Protein AF-A0A8S3U1L3-F1 (afdb_monomer_lite)

Foldseek 3Di:
DDDDPPVCPPFAPFKDWDDPDPPFQKIAIDGDPQWDKAFDRMWGQDPVRDTPGDDIGTFGAADDPVPAPQKDWDCPDDPDDPDPDQFDKTFIDGNDPQWDKDAARIWTHHRRFTDRVPRTDDPVRDIHTAGQCLVVLVVVLVVLVVVLVCLVVVPVPPPDPDDDDPPDDDDDDDDDDLDDDPVLVNQLSVQLNVVPVCLSVVLNVLSVVCNVVSHDDPVSVVVSVVSNVVSSQVSCCVSRNDRPPPPPPPPVVPDDPLCDPQLVVLVVQLVVLVVVCVVPVDPVSVVSNVVSVVSNVVSSVVSVVVVVVVVVVVLVVCVVVPVPVSVVVVVVVVVVVVD

pLDDT: mean 71.38, std 17.79, range [26.97, 98.0]

Secondary structure (DSSP, 8-state):
----STT-TTT-TTEEEEESSTT--EEEEEEPTTEEEES-SEEEB-TTS-BSSPPPEEEEPPP-GGGSTTEEE--S---STT---TT-EEEEEESSTTEEEES-SEEEEETTEEEETTEEPPGGGS-EEEE--HHHHHHHHHHHHHHHHHHHS--TTSS---S------------------GGGHHHHHHHHHH-TT-HHHHHHHHHHHHHHHT---HHHHHHHHHHHHHHHHHHHHHHH------------TTS-TT--HHHHHHHHHHHHHHHHHHHS--HHHHHHHHHHHHHHHHHHHHHHHHHHHHHHHHHHHHHHH-HHHHHHHHHHHHHHT--

Radius of gyration: 34.31 Å; chains: 1; bounding box: 82×62×90 Å

Organism: Mytilus edulis (NCBI:txid6550)

Structure (mmCIF, N/CA/C/O backbone):
data_AF-A0A8S3U1L3-F1
#
_entry.id   AF-A0A8S3U1L3-F1
#
loop_
_atom_site.group_PDB
_atom_site.id
_atom_site.type_symbol
_atom_site.label_atom_id
_atom_site.label_alt_id
_atom_site.label_comp_id
_atom_site.label_asym_id
_atom_site.label_entity_id
_atom_site.label_seq_id
_atom_site.pdbx_PDB_ins_code
_atom_site.Cartn_x
_atom_site.Cartn_y
_atom_site.Cartn_z
_atom_site.occupancy
_atom_site.B_iso_or_equiv
_atom_site.auth_seq_id
_atom_site.auth_comp_id
_atom_site.auth_asym_id
_atom_site.auth_atom_id
_atom_site.pdbx_PDB_model_num
ATOM 1 N N . MET A 1 1 ? 25.114 -34.774 -44.111 1.00 31.70 1 MET A N 1
ATOM 2 C CA . MET A 1 1 ? 26.301 -33.898 -44.163 1.00 31.70 1 MET A CA 1
ATOM 3 C C . MET A 1 1 ? 26.192 -32.914 -43.016 1.00 31.70 1 MET A C 1
ATOM 5 O O . MET A 1 1 ? 25.312 -32.065 -43.032 1.00 31.70 1 MET A O 1
ATOM 9 N N . ASN A 1 2 ? 27.000 -33.139 -41.980 1.00 38.50 2 ASN A N 1
ATOM 10 C CA . ASN A 1 2 ? 27.111 -32.285 -40.802 1.00 38.50 2 ASN A CA 1
ATOM 11 C C . ASN A 1 2 ? 27.767 -30.964 -41.207 1.00 38.50 2 ASN A C 1
ATOM 13 O O . ASN A 1 2 ? 28.939 -30.958 -41.568 1.00 38.50 2 ASN A O 1
ATOM 17 N N . SER A 1 3 ? 27.029 -29.860 -41.141 1.00 37.25 3 SER A N 1
ATOM 18 C CA . SER A 1 3 ? 27.600 -28.515 -41.200 1.00 37.25 3 SER A CA 1
ATOM 19 C C . SER A 1 3 ? 27.569 -27.912 -39.794 1.00 37.25 3 SER A C 1
ATOM 21 O O . SER A 1 3 ? 26.543 -27.398 -39.355 1.00 37.25 3 SER A O 1
ATOM 23 N N . ASN A 1 4 ? 28.690 -28.082 -39.092 1.00 37.25 4 ASN A N 1
ATOM 24 C CA . ASN A 1 4 ? 29.209 -27.327 -37.948 1.00 37.25 4 ASN A CA 1
ATOM 25 C C . ASN A 1 4 ? 28.201 -26.500 -37.129 1.00 37.25 4 ASN A C 1
ATOM 27 O O . ASN A 1 4 ? 27.970 -25.321 -37.390 1.00 37.25 4 ASN A O 1
ATOM 31 N N . ILE A 1 5 ? 27.708 -27.108 -36.046 1.00 43.03 5 ILE A N 1
ATOM 32 C CA . ILE A 1 5 ? 27.116 -26.412 -34.887 1.00 43.03 5 ILE A CA 1
ATOM 33 C C . ILE A 1 5 ? 28.225 -25.842 -33.962 1.00 43.03 5 ILE A C 1
ATOM 35 O O . ILE A 1 5 ? 27.956 -24.997 -33.112 1.00 43.03 5 ILE A O 1
ATOM 39 N N . GLU A 1 6 ? 29.490 -26.221 -34.178 1.00 33.88 6 GLU A N 1
ATOM 40 C CA . GLU A 1 6 ? 30.630 -25.936 -33.287 1.00 33.88 6 GLU A CA 1
ATOM 41 C C . GLU A 1 6 ? 31.182 -24.497 -33.324 1.00 33.88 6 GLU A C 1
ATOM 43 O O . GLU A 1 6 ? 32.052 -24.165 -32.529 1.00 33.88 6 GLU A O 1
ATOM 48 N N . SER A 1 7 ? 30.671 -23.582 -34.160 1.00 36.44 7 SER A N 1
ATOM 49 C CA . SER A 1 7 ? 31.084 -22.161 -34.093 1.00 36.44 7 SER A CA 1
ATOM 50 C C . SER A 1 7 ? 30.115 -21.261 -33.310 1.00 36.44 7 SER A C 1
ATOM 52 O O . SER A 1 7 ? 30.280 -20.040 -33.293 1.00 36.44 7 SER A O 1
ATOM 54 N N . ILE A 1 8 ? 29.073 -21.830 -32.694 1.00 43.31 8 ILE A N 1
ATOM 55 C CA . ILE A 1 8 ? 27.994 -21.080 -32.025 1.00 43.31 8 ILE A CA 1
ATOM 56 C C . ILE A 1 8 ? 28.219 -20.985 -30.497 1.00 43.31 8 ILE A C 1
ATOM 58 O O . ILE A 1 8 ? 27.470 -20.310 -29.790 1.00 43.31 8 ILE A O 1
ATOM 62 N N . GLU A 1 9 ? 29.284 -21.590 -29.965 1.00 35.81 9 GLU A N 1
ATOM 63 C CA . GLU A 1 9 ? 29.423 -21.819 -28.518 1.00 35.81 9 GLU A CA 1
ATOM 64 C C . GLU A 1 9 ? 29.705 -20.585 -27.648 1.00 35.81 9 GLU A C 1
ATOM 66 O O . GLU A 1 9 ? 29.447 -20.648 -26.453 1.00 35.81 9 GLU A O 1
ATOM 71 N N . ASN A 1 10 ? 30.103 -19.429 -28.194 1.00 39.47 10 ASN A N 1
ATOM 72 C CA . ASN A 1 10 ? 30.393 -18.253 -27.349 1.00 39.47 10 ASN A CA 1
ATOM 73 C C . ASN A 1 10 ? 29.457 -17.043 -27.526 1.00 39.47 10 ASN A C 1
ATOM 75 O O . ASN A 1 10 ? 29.571 -16.078 -26.774 1.00 39.47 10 ASN A O 1
ATOM 79 N N . TYR A 1 11 ? 28.489 -17.079 -28.454 1.00 42.91 11 TYR A N 1
ATOM 80 C CA . TYR A 1 11 ? 27.619 -15.918 -28.743 1.00 42.91 11 TYR A CA 1
ATOM 81 C C . TYR A 1 11 ? 26.104 -16.192 -28.680 1.00 42.91 11 TYR A C 1
ATOM 83 O O . TYR A 1 11 ? 25.311 -15.259 -28.823 1.00 42.91 11 TYR A O 1
ATOM 91 N N . ALA A 1 12 ? 25.679 -17.435 -28.434 1.00 51.47 12 ALA A N 1
ATOM 92 C CA . ALA A 1 12 ? 24.275 -17.858 -28.509 1.00 51.47 12 ALA A CA 1
ATOM 93 C C . ALA A 1 12 ? 23.621 -18.163 -27.153 1.00 51.47 12 ALA A C 1
ATOM 95 O O . ALA A 1 12 ? 22.774 -19.055 -27.049 1.00 51.47 12 ALA A O 1
ATOM 96 N N . LEU A 1 13 ? 23.959 -17.415 -26.099 1.00 58.84 13 LEU A N 1
ATOM 97 C CA . LEU A 1 13 ? 23.198 -17.501 -24.853 1.00 58.84 13 LEU A CA 1
ATOM 98 C C . LEU A 1 13 ? 21.741 -17.086 -25.113 1.00 58.84 13 LEU A C 1
ATOM 100 O O . LEU A 1 13 ? 21.411 -15.920 -25.316 1.00 58.84 13 LEU A O 1
ATOM 104 N N . GLY A 1 14 ? 20.861 -18.085 -25.140 1.00 61.69 14 GLY A N 1
ATOM 105 C CA . GLY A 1 14 ? 19.421 -17.900 -25.243 1.00 61.69 14 GLY A CA 1
ATOM 106 C C . GLY A 1 14 ? 18.852 -17.713 -26.649 1.00 61.69 14 GLY A C 1
ATOM 107 O O . GLY A 1 14 ? 17.715 -17.262 -26.739 1.00 61.69 14 GLY A O 1
ATOM 108 N N . LEU A 1 15 ? 19.564 -18.066 -27.724 1.00 78.56 15 LEU A N 1
ATOM 109 C CA . LEU A 1 15 ? 18.995 -18.109 -29.080 1.00 78.56 15 LEU A CA 1
ATOM 110 C C . LEU A 1 15 ? 18.329 -19.470 -29.352 1.00 78.56 15 LEU A C 1
ATOM 112 O O . LEU A 1 15 ? 18.914 -20.522 -29.119 1.00 78.56 15 LEU A O 1
ATOM 116 N N . GLU A 1 16 ? 17.101 -19.452 -29.857 1.00 81.94 16 GLU A N 1
ATOM 117 C CA . GLU A 1 16 ? 16.318 -20.620 -30.260 1.00 81.94 16 GLU A CA 1
ATOM 118 C C . GLU A 1 16 ? 15.996 -20.532 -31.755 1.00 81.94 16 GLU A C 1
ATOM 120 O O . GLU A 1 16 ? 15.496 -19.509 -32.227 1.00 81.94 16 GLU A O 1
ATOM 125 N N . ALA A 1 17 ? 16.236 -21.610 -32.500 1.00 80.69 17 ALA A N 1
ATOM 126 C CA . ALA A 1 17 ? 15.966 -21.699 -33.933 1.00 80.69 17 ALA A CA 1
ATOM 127 C C . ALA A 1 17 ? 14.808 -22.667 -34.215 1.00 80.69 17 ALA A C 1
ATOM 129 O O . ALA A 1 17 ? 14.699 -23.721 -33.588 1.00 80.69 17 ALA A O 1
ATOM 130 N N . LYS A 1 18 ? 13.929 -22.313 -35.158 1.00 80.69 18 LYS A N 1
ATOM 131 C CA . LYS A 1 18 ? 12.831 -23.169 -35.632 1.00 80.69 18 LYS A CA 1
ATOM 132 C C . LYS A 1 18 ? 12.699 -23.074 -37.147 1.00 80.69 18 LYS A C 1
ATOM 134 O O . LYS A 1 18 ? 12.618 -21.969 -37.683 1.00 80.69 18 LYS A O 1
ATOM 139 N N . PHE A 1 19 ? 12.630 -24.218 -37.821 1.00 76.06 19 PHE A N 1
ATOM 140 C CA . PHE A 1 19 ? 12.319 -24.277 -39.250 1.00 76.06 19 PHE A CA 1
ATOM 141 C C . PHE A 1 19 ? 10.901 -23.762 -39.508 1.00 76.06 19 PHE A C 1
ATOM 143 O O . PHE A 1 19 ? 9.981 -24.063 -38.744 1.00 76.06 19 PHE A O 1
ATOM 150 N N . VAL A 1 20 ? 10.738 -22.959 -40.562 1.00 75.94 20 VAL A N 1
ATOM 151 C CA . VAL A 1 20 ? 9.441 -22.369 -40.932 1.00 75.94 20 VAL A CA 1
ATOM 152 C C . VAL A 1 20 ? 8.502 -23.436 -41.506 1.00 75.94 20 VAL A C 1
ATOM 154 O O . VAL A 1 20 ? 7.325 -23.464 -41.153 1.00 75.94 20 VAL A O 1
ATOM 157 N N . ALA A 1 21 ? 9.031 -24.351 -42.319 1.00 74.88 21 ALA A N 1
ATOM 158 C CA . ALA A 1 21 ? 8.356 -25.547 -42.820 1.00 74.88 21 ALA A CA 1
ATOM 159 C C . ALA A 1 21 ? 9.377 -26.683 -43.022 1.00 74.88 21 ALA A C 1
ATOM 161 O O . ALA A 1 21 ? 10.570 -26.414 -43.168 1.00 74.88 21 ALA A O 1
ATOM 162 N N . LYS A 1 22 ? 8.917 -27.945 -43.034 1.00 65.31 22 LYS A N 1
ATOM 163 C CA . LYS A 1 22 ? 9.791 -29.133 -43.147 1.00 65.31 22 LYS A CA 1
ATOM 164 C C . LYS A 1 22 ? 10.600 -29.187 -44.454 1.00 65.31 22 LYS A C 1
ATOM 166 O O . LYS A 1 22 ? 11.696 -29.733 -44.431 1.00 65.31 22 LYS A O 1
ATOM 171 N N . ASP A 1 23 ? 10.110 -28.554 -45.521 1.00 69.62 23 ASP A N 1
ATOM 172 C CA . ASP A 1 23 ? 10.712 -28.609 -46.866 1.00 69.62 23 ASP A CA 1
ATOM 173 C C . ASP A 1 23 ? 11.388 -27.288 -47.289 1.00 69.62 23 ASP A C 1
ATOM 175 O O . ASP A 1 23 ? 11.811 -27.120 -48.432 1.00 69.62 23 ASP A O 1
ATOM 179 N N . THR A 1 24 ? 11.492 -26.319 -46.374 1.00 73.69 24 THR A N 1
ATOM 180 C CA . THR A 1 24 ? 12.143 -25.025 -46.630 1.00 73.69 24 THR A CA 1
ATOM 181 C C . THR A 1 24 ? 13.458 -24.921 -45.873 1.00 73.69 24 THR A C 1
ATOM 183 O O . THR A 1 24 ? 13.522 -25.255 -44.693 1.00 73.69 24 THR A O 1
ATOM 186 N N . HIS A 1 25 ? 14.471 -24.321 -46.495 1.00 83.12 25 HIS A N 1
ATOM 187 C CA . HIS A 1 25 ? 15.730 -23.966 -45.828 1.00 83.12 25 HIS A CA 1
ATOM 188 C C . HIS A 1 25 ? 15.619 -22.683 -44.976 1.00 83.12 25 HIS A C 1
ATOM 190 O O . HIS A 1 25 ? 16.633 -22.108 -44.580 1.00 83.12 25 HIS A O 1
ATOM 196 N N . ASP A 1 26 ? 14.396 -22.210 -44.717 1.00 84.25 26 ASP A N 1
ATOM 197 C CA . ASP A 1 26 ? 14.106 -20.998 -43.956 1.00 84.25 26 ASP A CA 1
ATOM 198 C C . ASP A 1 26 ? 13.978 -21.299 -42.458 1.00 84.25 26 ASP A C 1
ATOM 200 O O . ASP A 1 26 ? 13.193 -22.149 -42.024 1.00 84.25 26 ASP A O 1
ATOM 204 N N . VAL A 1 27 ? 14.724 -20.546 -41.652 1.00 84.88 27 VAL A N 1
ATOM 205 C CA . VAL A 1 27 ? 14.787 -20.682 -40.197 1.00 84.88 27 VAL A CA 1
ATOM 206 C C . VAL A 1 27 ? 14.394 -19.369 -39.537 1.00 84.88 27 VAL A C 1
ATOM 208 O O . VAL A 1 27 ? 14.902 -18.301 -39.871 1.00 84.88 27 VAL A O 1
ATOM 211 N N . THR A 1 28 ? 13.477 -19.451 -38.574 1.00 84.38 28 THR A N 1
ATOM 212 C CA . THR A 1 28 ? 13.108 -18.341 -37.695 1.00 84.38 28 THR A CA 1
ATOM 213 C C . THR A 1 28 ? 13.822 -18.473 -36.360 1.00 84.38 28 THR A C 1
ATOM 215 O O . THR A 1 28 ? 13.752 -19.508 -35.698 1.00 84.38 28 THR A O 1
ATOM 218 N N . PHE A 1 29 ? 14.436 -17.381 -35.930 1.00 85.31 29 PHE A N 1
ATOM 219 C CA . PHE A 1 29 ? 15.131 -17.260 -34.664 1.00 85.31 29 PHE A CA 1
ATOM 220 C C . PHE A 1 29 ? 14.282 -16.515 -33.637 1.00 85.31 29 PHE A C 1
ATOM 222 O O . PHE A 1 29 ? 13.580 -15.545 -33.943 1.00 85.31 29 PHE A O 1
ATOM 229 N N . LYS A 1 30 ? 14.358 -16.959 -32.387 1.00 83.75 30 LYS A N 1
ATOM 230 C CA . LYS A 1 30 ? 13.735 -16.321 -31.227 1.00 83.75 30 LYS A CA 1
ATOM 231 C C . LYS A 1 30 ? 14.712 -16.325 -30.068 1.00 83.75 30 LYS A C 1
ATOM 233 O O . LYS A 1 30 ? 15.519 -17.230 -29.944 1.00 83.75 30 LYS A O 1
ATOM 238 N N . CYS A 1 31 ? 14.611 -15.328 -29.203 1.00 82.75 31 CYS A N 1
ATOM 239 C CA . CYS A 1 31 ? 15.364 -15.329 -27.960 1.00 82.75 31 CYS A CA 1
ATOM 240 C C . CYS A 1 31 ? 14.530 -15.911 -26.819 1.00 82.75 31 CYS A C 1
ATOM 242 O O . CYS A 1 31 ? 13.309 -15.719 -26.777 1.00 82.75 31 CYS A O 1
ATOM 244 N N . ARG A 1 32 ? 15.202 -16.574 -25.875 1.00 80.88 32 ARG A N 1
ATOM 245 C CA . ARG A 1 32 ? 14.639 -17.027 -24.604 1.00 80.88 32 ARG A CA 1
ATOM 246 C C . ARG A 1 32 ? 14.015 -15.859 -23.843 1.00 80.88 32 ARG A C 1
ATOM 248 O O . ARG A 1 32 ? 14.280 -14.678 -24.093 1.00 80.88 32 ARG A O 1
ATOM 255 N N . LYS A 1 33 ? 13.167 -16.206 -22.876 1.00 71.19 33 LYS A N 1
ATOM 256 C CA . LYS A 1 33 ? 12.593 -15.237 -21.943 1.00 71.19 33 LYS A CA 1
ATOM 257 C C . LYS A 1 33 ? 13.730 -14.416 -21.314 1.00 71.19 33 LYS A C 1
ATOM 259 O O . LYS A 1 33 ? 14.737 -14.969 -20.906 1.00 71.19 33 LYS A O 1
ATOM 264 N N . ASP A 1 34 ? 13.544 -13.100 -21.293 1.00 69.69 34 ASP A N 1
ATOM 265 C CA . ASP A 1 34 ? 14.465 -12.082 -20.754 1.00 69.69 34 ASP A CA 1
ATOM 266 C C . ASP A 1 34 ? 15.588 -11.598 -21.669 1.00 69.69 34 ASP A C 1
ATOM 268 O O . ASP A 1 34 ? 16.292 -10.650 -21.329 1.00 69.69 34 ASP A O 1
ATOM 272 N N . PHE A 1 35 ? 15.583 -12.078 -22.912 1.00 75.69 35 PHE A N 1
ATOM 273 C CA . PHE A 1 35 ? 16.423 -11.575 -23.991 1.00 75.69 35 PHE A CA 1
ATOM 274 C C . PHE A 1 35 ? 15.598 -10.859 -25.079 1.00 75.69 35 PHE A C 1
ATOM 276 O O . PHE A 1 35 ? 14.374 -11.009 -25.194 1.00 75.69 35 PHE A O 1
ATOM 283 N N . LEU A 1 36 ? 16.273 -10.031 -25.871 1.00 75.31 36 LEU A N 1
ATOM 284 C CA . LEU A 1 36 ? 15.779 -9.32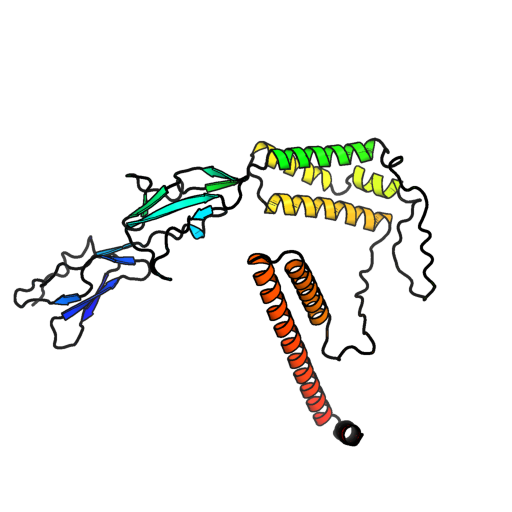9 -27.050 1.00 75.31 36 LEU A CA 1
ATOM 285 C C . LEU A 1 36 ? 16.640 -9.702 -28.247 1.00 75.31 36 LEU A C 1
ATOM 287 O O . LEU A 1 36 ? 17.863 -9.741 -28.153 1.00 75.31 36 LEU A O 1
ATOM 291 N N . ILE A 1 37 ? 15.979 -9.941 -29.375 1.00 79.06 37 ILE A N 1
ATOM 292 C CA . ILE A 1 37 ? 16.649 -10.265 -30.629 1.00 79.06 37 ILE A CA 1
ATOM 293 C C . ILE A 1 37 ? 17.210 -8.990 -31.268 1.00 79.06 37 ILE A C 1
ATOM 295 O O . ILE A 1 37 ? 16.494 -7.996 -31.410 1.00 79.06 37 ILE A O 1
ATOM 299 N N . GLN A 1 38 ? 18.487 -9.020 -31.634 1.00 79.56 38 GLN A N 1
ATOM 300 C CA . GLN A 1 38 ? 19.169 -7.987 -32.402 1.00 79.56 38 GLN A CA 1
ATOM 301 C C . GLN A 1 38 ? 19.588 -8.579 -33.749 1.00 79.56 38 GLN A C 1
ATOM 303 O O . GLN A 1 38 ? 20.357 -9.536 -33.796 1.00 79.56 38 GLN A O 1
ATOM 308 N N . GLY A 1 39 ? 19.093 -7.991 -34.836 1.00 78.19 39 GLY A N 1
ATOM 309 C CA . GLY A 1 39 ? 19.310 -8.486 -36.196 1.00 78.19 39 GLY A CA 1
ATOM 310 C C . GLY A 1 39 ? 18.067 -9.163 -36.791 1.00 78.19 39 GLY A C 1
ATOM 311 O O . GLY A 1 39 ? 16.980 -9.095 -36.204 1.00 78.19 39 GLY A O 1
ATOM 312 N N . PRO A 1 40 ? 18.194 -9.776 -37.978 1.00 83.69 40 PRO A N 1
ATOM 313 C CA . PRO A 1 40 ? 17.074 -10.387 -38.682 1.00 83.69 40 PRO A CA 1
ATOM 314 C C . PRO A 1 40 ? 16.590 -11.637 -37.942 1.00 83.69 40 PRO A C 1
ATOM 316 O O . PRO A 1 40 ? 17.349 -12.558 -37.679 1.00 83.69 40 PRO A O 1
ATOM 319 N N . ASN A 1 41 ? 15.296 -11.710 -37.636 1.00 85.50 41 ASN A N 1
ATOM 320 C CA . ASN A 1 41 ? 14.699 -12.864 -36.957 1.00 85.50 41 ASN A CA 1
ATOM 321 C C . ASN A 1 41 ? 14.477 -14.078 -37.877 1.00 85.50 41 ASN A C 1
ATOM 323 O O . ASN A 1 41 ? 13.922 -15.078 -37.427 1.00 85.50 41 ASN A O 1
ATOM 327 N N . GLN A 1 42 ? 14.865 -13.991 -39.149 1.00 88.44 42 GLN A N 1
ATOM 328 C CA . GLN A 1 42 ? 14.732 -15.048 -40.146 1.00 88.44 42 GLN A CA 1
ATOM 329 C C . GLN A 1 42 ? 15.948 -15.056 -41.074 1.00 88.44 42 GLN A C 1
ATOM 331 O O . GLN A 1 42 ? 16.345 -13.997 -41.571 1.00 88.44 42 GLN A O 1
ATOM 336 N N . ALA A 1 43 ? 16.490 -16.244 -41.335 1.00 88.62 43 ALA A N 1
ATOM 337 C CA . ALA A 1 43 ? 17.546 -16.466 -42.318 1.00 88.62 43 ALA A CA 1
ATOM 338 C C . ALA A 1 43 ? 17.329 -17.793 -43.058 1.00 88.62 43 ALA A C 1
ATOM 340 O O . ALA A 1 43 ? 16.697 -18.713 -42.537 1.00 88.62 43 ALA A O 1
ATOM 341 N N . ARG A 1 44 ? 17.860 -17.877 -44.278 1.00 87.12 44 ARG A N 1
ATOM 342 C CA . ARG A 1 44 ? 17.823 -19.059 -45.141 1.00 87.12 44 ARG A CA 1
ATOM 343 C C . ARG A 1 44 ? 19.200 -19.696 -45.207 1.00 87.12 44 ARG A C 1
ATOM 345 O O . ARG A 1 44 ? 20.167 -18.987 -45.486 1.00 87.12 44 ARG A O 1
ATOM 352 N N . CYS A 1 45 ? 19.272 -21.007 -45.016 1.00 84.06 45 CYS A N 1
ATOM 353 C CA . CYS A 1 45 ? 20.474 -21.775 -45.320 1.00 84.06 45 CYS A CA 1
ATOM 354 C C . CYS A 1 45 ? 20.586 -21.951 -46.843 1.00 84.06 45 CYS A C 1
ATOM 356 O O . CYS A 1 45 ? 19.652 -22.410 -47.501 1.00 84.06 45 CYS A O 1
ATOM 358 N N . LEU A 1 46 ? 21.699 -21.513 -47.417 1.00 87.06 46 LEU A N 1
ATOM 359 C CA . LEU A 1 46 ? 22.000 -21.625 -48.838 1.00 87.06 46 LEU A CA 1
ATOM 360 C C . LEU A 1 46 ? 22.623 -23.001 -49.142 1.00 87.06 46 LEU A C 1
ATOM 362 O O . LEU A 1 46 ? 23.180 -23.632 -48.243 1.00 87.06 46 LEU A O 1
ATOM 366 N N . PRO A 1 47 ? 22.601 -23.465 -50.407 1.00 83.19 47 PRO A N 1
ATOM 367 C CA . PRO A 1 47 ? 23.168 -24.765 -50.786 1.00 83.19 47 PRO A CA 1
ATOM 368 C C . PRO A 1 47 ? 24.660 -24.931 -50.457 1.00 83.19 47 PRO A C 1
ATOM 370 O O . PRO A 1 47 ? 25.136 -26.047 -50.293 1.00 83.19 47 PRO A O 1
ATOM 373 N N . ASN A 1 48 ? 25.394 -23.822 -50.329 1.00 84.75 48 ASN A N 1
ATOM 374 C CA . ASN A 1 48 ? 26.799 -23.801 -49.916 1.00 84.75 48 ASN A CA 1
ATOM 375 C C . ASN A 1 48 ? 26.995 -23.903 -48.386 1.00 84.75 48 ASN A C 1
ATOM 377 O O . ASN A 1 48 ? 28.101 -23.685 -47.900 1.00 84.75 48 ASN A O 1
ATOM 381 N N . GLY A 1 49 ? 25.929 -24.155 -47.617 1.00 80.12 49 GLY A N 1
ATOM 382 C CA . GLY A 1 49 ? 25.955 -24.236 -46.154 1.00 80.12 49 GLY A CA 1
ATOM 383 C C . GLY A 1 49 ? 26.053 -22.886 -45.433 1.00 80.12 49 GLY A C 1
ATOM 384 O O . GLY A 1 49 ? 26.138 -22.859 -44.208 1.00 80.12 49 GLY A O 1
ATOM 385 N N . SER A 1 50 ? 26.041 -21.763 -46.162 1.00 85.19 50 SER A N 1
ATOM 386 C CA . SER A 1 50 ? 26.082 -20.413 -45.584 1.00 85.19 50 SER A CA 1
ATOM 387 C C . SER A 1 50 ? 24.681 -19.841 -45.382 1.00 85.19 50 SER A C 1
ATOM 389 O O . SER A 1 50 ? 23.736 -20.205 -46.076 1.00 85.19 50 SER A O 1
ATOM 391 N N . TRP A 1 51 ? 24.532 -18.889 -44.466 1.00 85.94 51 TRP A N 1
ATOM 392 C CA . TRP A 1 51 ? 23.272 -18.168 -44.293 1.00 85.94 51 TRP A CA 1
ATOM 393 C C . TRP A 1 51 ? 23.169 -16.996 -45.271 1.00 85.94 51 TRP A C 1
ATOM 395 O O . TRP A 1 51 ? 24.139 -16.280 -45.498 1.00 85.94 51 TRP A O 1
ATOM 405 N N . ASN A 1 52 ? 21.975 -16.748 -45.813 1.00 88.94 52 ASN A N 1
ATOM 406 C CA . ASN A 1 52 ? 21.721 -15.585 -46.675 1.00 88.94 52 ASN A CA 1
ATOM 407 C C . ASN A 1 52 ? 21.756 -14.238 -45.926 1.00 88.94 52 ASN A C 1
ATOM 409 O O . ASN A 1 52 ? 21.703 -13.179 -46.551 1.00 88.94 52 ASN A O 1
ATOM 413 N N . ARG A 1 53 ? 21.752 -14.284 -44.592 1.00 87.31 53 ARG A N 1
ATOM 414 C CA . ARG A 1 53 ? 21.747 -13.150 -43.670 1.00 87.31 53 ARG A CA 1
ATOM 415 C C . ARG A 1 53 ? 22.538 -13.526 -42.427 1.00 87.31 53 ARG A C 1
ATOM 417 O O . ARG A 1 53 ? 22.591 -14.697 -42.059 1.00 87.31 53 ARG A O 1
ATOM 424 N N . GLU A 1 54 ? 23.096 -12.528 -41.756 1.00 85.19 54 GLU A N 1
ATOM 425 C CA . GLU A 1 54 ? 23.747 -12.731 -40.463 1.00 85.19 54 GLU A CA 1
ATOM 426 C C . GLU A 1 54 ? 22.771 -13.307 -39.429 1.00 85.19 54 GLU A C 1
ATOM 428 O O . GLU A 1 54 ? 21.614 -12.885 -39.340 1.00 85.19 54 GLU A O 1
ATOM 433 N N . ILE A 1 55 ? 23.248 -14.261 -38.628 1.00 82.94 55 ILE A N 1
ATOM 434 C CA . ILE A 1 55 ? 22.464 -14.854 -37.544 1.00 82.94 55 ILE A CA 1
ATOM 435 C C . ILE A 1 55 ? 22.229 -13.806 -36.448 1.00 82.94 55 ILE A C 1
ATOM 437 O O . ILE A 1 55 ? 23.178 -13.142 -36.017 1.00 82.94 55 ILE A O 1
ATOM 441 N N . PRO A 1 56 ? 20.983 -13.638 -35.972 1.00 84.62 56 PRO A N 1
ATOM 442 C CA . PRO A 1 56 ? 20.678 -12.637 -34.965 1.00 84.62 56 PRO A CA 1
ATOM 443 C C . PRO A 1 56 ? 21.291 -12.987 -33.610 1.00 84.62 56 PRO A C 1
ATOM 445 O O . PRO A 1 56 ? 21.453 -14.151 -33.247 1.00 84.62 56 PRO A O 1
ATOM 448 N N . LYS A 1 57 ? 21.559 -11.951 -32.818 1.00 81.19 57 LYS A N 1
ATOM 449 C CA . LYS A 1 57 ? 22.086 -12.067 -31.456 1.00 81.19 57 LYS A CA 1
ATOM 450 C C . LYS A 1 57 ? 20.965 -11.905 -30.438 1.00 81.19 57 LYS A C 1
ATOM 452 O O . LYS A 1 57 ? 20.030 -11.133 -30.656 1.00 81.19 57 LYS A O 1
ATOM 457 N N . CYS A 1 58 ? 21.071 -12.597 -29.310 1.00 78.31 58 CYS A N 1
ATOM 458 C CA . CYS A 1 58 ? 20.190 -12.384 -28.167 1.00 78.31 58 CYS A CA 1
ATOM 459 C C . CYS A 1 58 ? 20.896 -11.530 -27.123 1.00 78.31 58 CYS A C 1
ATOM 461 O O . CYS A 1 58 ? 21.932 -11.913 -26.593 1.00 78.31 58 CYS A O 1
ATOM 463 N N . LEU A 1 59 ? 20.323 -10.366 -26.826 1.00 73.50 59 LEU A N 1
ATOM 464 C CA . LEU A 1 59 ? 20.820 -9.456 -25.801 1.00 73.50 59 LEU A CA 1
ATOM 465 C C . LEU A 1 59 ? 19.893 -9.455 -24.598 1.00 73.50 59 LEU A C 1
ATOM 467 O O . LEU A 1 59 ? 18.675 -9.449 -24.756 1.00 73.50 59 LEU A O 1
ATOM 471 N N . GLU A 1 60 ? 20.451 -9.405 -23.397 1.00 72.12 60 GLU A N 1
ATOM 472 C CA . GLU A 1 60 ? 19.657 -9.286 -22.177 1.00 72.12 60 GLU A CA 1
ATOM 473 C C . GLU A 1 60 ? 18.781 -8.020 -22.182 1.00 72.12 60 GLU A C 1
ATOM 475 O O . GLU A 1 60 ? 19.115 -6.982 -22.767 1.00 72.12 60 GLU A O 1
ATOM 480 N N . ARG A 1 61 ? 17.627 -8.090 -21.515 1.00 72.75 61 ARG A N 1
ATOM 481 C CA . ARG A 1 61 ? 16.780 -6.920 -21.255 1.00 72.75 61 ARG A CA 1
ATOM 482 C C . ARG A 1 61 ? 17.316 -6.108 -20.084 1.00 72.75 61 ARG A C 1
ATOM 484 O O . ARG A 1 61 ? 17.629 -6.661 -19.038 1.00 72.75 61 ARG A O 1
ATOM 491 N N . CYS A 1 62 ? 17.296 -4.781 -20.209 1.00 74.44 62 CYS A N 1
ATOM 492 C CA . CYS A 1 62 ? 17.604 -3.911 -19.076 1.00 74.44 62 CYS A CA 1
ATOM 493 C C . CYS A 1 62 ? 16.584 -4.082 -17.945 1.00 74.44 62 CYS A C 1
ATOM 495 O O . CYS A 1 62 ? 15.366 -4.100 -18.172 1.00 74.44 62 CYS A O 1
ATOM 497 N N . VAL A 1 63 ? 17.100 -4.159 -16.716 1.00 69.12 63 VAL A N 1
ATOM 498 C CA . VAL A 1 63 ? 16.305 -4.329 -15.495 1.00 69.12 63 VAL A CA 1
ATOM 499 C C . VAL A 1 63 ? 15.288 -3.201 -15.350 1.00 69.12 63 VAL A C 1
ATOM 501 O O . VAL A 1 63 ? 15.533 -2.042 -15.704 1.00 69.12 63 VAL A O 1
ATOM 504 N N . ASN A 1 64 ? 14.121 -3.534 -14.798 1.00 68.12 64 ASN A N 1
ATOM 505 C CA . ASN A 1 64 ? 13.097 -2.543 -14.537 1.00 68.12 64 ASN A CA 1
ATOM 506 C C . ASN A 1 64 ? 13.458 -1.614 -13.366 1.00 68.12 64 ASN A C 1
ATOM 508 O O . ASN A 1 64 ? 13.151 -1.925 -12.220 1.00 68.12 64 ASN A O 1
ATOM 512 N N . LEU A 1 65 ? 13.992 -0.427 -13.677 1.00 65.12 65 LEU A N 1
ATOM 513 C CA . LEU A 1 65 ? 14.272 0.627 -12.687 1.00 65.12 65 LEU A CA 1
ATOM 514 C C . LEU A 1 65 ? 13.027 1.138 -11.940 1.00 65.12 65 LEU A C 1
ATOM 516 O O . LEU A 1 65 ? 13.154 1.742 -10.886 1.00 65.12 65 LEU A O 1
ATOM 520 N N . GLY A 1 66 ? 11.814 0.876 -12.439 1.00 59.09 66 GLY A N 1
ATOM 521 C CA . GLY A 1 66 ? 10.561 1.216 -11.754 1.00 59.09 66 GLY A CA 1
ATOM 522 C C . GLY A 1 66 ? 10.309 0.416 -10.472 1.00 59.09 66 GLY A C 1
ATOM 523 O O . GLY A 1 66 ? 9.377 0.743 -9.742 1.00 59.09 66 GLY A O 1
ATOM 524 N N . ASN A 1 67 ? 11.126 -0.608 -10.204 1.00 59.81 67 ASN A N 1
ATOM 525 C CA . ASN A 1 67 ? 11.143 -1.324 -8.931 1.00 59.81 67 ASN A CA 1
ATOM 526 C C . ASN A 1 67 ? 12.134 -0.719 -7.921 1.00 59.81 67 ASN A C 1
ATOM 528 O O . ASN A 1 67 ? 12.151 -1.171 -6.780 1.00 59.81 67 ASN A O 1
ATOM 532 N N . ILE A 1 68 ? 12.956 0.266 -8.310 1.00 67.25 68 ILE A N 1
ATOM 533 C CA . ILE A 1 68 ? 13.817 0.972 -7.358 1.00 67.25 68 ILE A CA 1
ATOM 534 C C . ILE A 1 68 ? 12.939 1.905 -6.529 1.00 67.25 68 ILE A C 1
ATOM 536 O O . ILE A 1 68 ? 12.129 2.675 -7.059 1.00 67.25 68 ILE A O 1
ATOM 540 N N . GLU A 1 69 ? 13.065 1.791 -5.212 1.00 68.75 69 GLU A N 1
ATOM 541 C CA . GLU A 1 69 ? 12.222 2.511 -4.275 1.00 68.75 69 GLU A CA 1
ATOM 542 C C . GLU A 1 69 ? 12.378 4.027 -4.440 1.00 68.75 69 GLU A C 1
ATOM 544 O O . GLU A 1 69 ? 13.475 4.545 -4.633 1.00 68.75 69 GLU A O 1
ATOM 549 N N . ASN A 1 70 ? 11.258 4.748 -4.364 1.00 72.31 70 ASN A N 1
ATOM 550 C CA . ASN A 1 70 ? 11.215 6.214 -4.344 1.00 72.31 70 ASN A CA 1
ATOM 551 C C . ASN A 1 70 ? 11.800 6.934 -5.575 1.00 72.31 70 ASN A C 1
ATOM 553 O O . ASN A 1 70 ? 11.842 8.163 -5.588 1.00 72.31 70 ASN A O 1
ATOM 557 N N . ILE A 1 71 ? 12.134 6.204 -6.642 1.00 77.19 71 ILE A N 1
ATOM 558 C CA . ILE A 1 71 ? 12.536 6.761 -7.936 1.00 77.19 71 ILE A CA 1
ATOM 559 C C . ILE A 1 71 ? 11.332 6.869 -8.879 1.00 77.19 71 ILE A C 1
ATOM 561 O O . ILE A 1 71 ? 10.411 6.041 -8.890 1.00 77.19 71 ILE A O 1
ATOM 565 N N . GLN A 1 72 ? 11.334 7.923 -9.690 1.00 77.75 72 GLN A N 1
ATOM 566 C CA . GLN A 1 72 ? 10.466 8.088 -10.846 1.00 77.75 72 GLN A CA 1
ATOM 567 C C . GLN A 1 72 ? 11.319 8.353 -12.094 1.00 77.75 72 GLN A C 1
ATOM 569 O O . GLN A 1 72 ? 12.225 9.184 -12.080 1.00 77.75 72 GLN A O 1
ATOM 574 N N . ALA A 1 73 ? 11.027 7.645 -13.183 1.00 73.38 73 ALA A N 1
ATOM 575 C CA . ALA A 1 73 ? 11.618 7.931 -14.486 1.00 73.38 73 ALA A CA 1
ATOM 576 C C . ALA A 1 73 ? 10.753 8.964 -15.224 1.00 73.38 73 ALA A C 1
ATOM 578 O O . ALA A 1 73 ? 9.524 8.831 -15.264 1.00 73.38 73 ALA A O 1
ATOM 579 N N . SER A 1 74 ? 11.386 9.981 -15.805 1.00 67.19 74 SER A N 1
ATOM 580 C CA . SER A 1 74 ? 10.733 10.973 -16.656 1.00 67.19 74 SER A CA 1
ATOM 581 C C . SER A 1 74 ? 10.017 10.283 -17.822 1.00 67.19 74 SER A C 1
ATOM 583 O O . SER A 1 74 ? 10.531 9.341 -18.429 1.00 67.19 74 SER A O 1
ATOM 585 N N . LYS A 1 75 ? 8.794 10.733 -18.132 1.00 51.78 75 LYS A N 1
ATOM 586 C CA . LYS A 1 75 ? 7.981 10.213 -19.242 1.00 51.78 75 LYS A CA 1
ATOM 587 C C . LYS A 1 75 ? 8.473 10.758 -20.587 1.00 51.78 75 LYS A C 1
ATOM 589 O O . LYS A 1 75 ? 7.719 11.412 -21.302 1.00 51.78 75 LYS A O 1
ATOM 594 N N . THR A 1 76 ? 9.691 10.441 -20.998 1.00 42.41 76 THR A N 1
ATOM 595 C CA . THR A 1 76 ? 10.096 10.564 -22.403 1.00 42.41 76 THR A CA 1
ATOM 596 C C . THR A 1 76 ? 9.685 9.282 -23.136 1.00 42.41 76 THR A C 1
ATOM 598 O O . THR A 1 76 ? 10.468 8.366 -23.316 1.00 42.41 76 THR A O 1
ATOM 601 N N . ARG A 1 77 ? 8.387 9.195 -23.480 1.00 36.28 77 ARG A N 1
ATOM 602 C CA . ARG A 1 77 ? 7.722 8.140 -24.286 1.00 36.28 77 ARG A CA 1
ATOM 603 C C . ARG A 1 77 ? 8.117 6.674 -23.981 1.00 36.28 77 ARG A C 1
ATOM 605 O O . ARG A 1 77 ? 9.090 6.167 -24.532 1.00 36.28 77 ARG A O 1
ATOM 612 N N . PRO A 1 78 ? 7.267 5.893 -23.286 1.00 38.03 78 PRO A N 1
ATOM 613 C CA . PRO A 1 78 ? 7.292 4.450 -23.462 1.00 38.03 78 PRO A CA 1
ATOM 614 C C . PRO A 1 78 ? 6.704 4.148 -24.845 1.00 38.03 78 PRO A C 1
ATOM 616 O O . PRO A 1 78 ? 5.485 4.182 -25.028 1.00 38.03 78 PRO A O 1
ATOM 619 N N . VAL A 1 79 ? 7.554 3.871 -25.834 1.00 34.94 79 VAL A N 1
ATOM 620 C CA . VAL A 1 79 ? 7.103 3.142 -27.021 1.00 34.94 79 VAL A CA 1
ATOM 621 C C . VAL A 1 79 ? 6.622 1.784 -26.522 1.00 34.94 79 VAL A C 1
ATOM 623 O O . VAL A 1 79 ? 7.421 0.936 -26.151 1.00 34.94 79 VAL A O 1
ATOM 626 N N . SER A 1 80 ? 5.299 1.631 -26.475 1.00 32.84 80 SER A N 1
ATOM 627 C CA . SER A 1 80 ? 4.563 0.385 -26.286 1.00 32.84 80 SER A CA 1
ATOM 628 C C . SER A 1 80 ? 4.887 -0.418 -25.019 1.00 32.84 80 SER A C 1
ATOM 630 O O . SER A 1 80 ? 5.932 -1.047 -24.859 1.00 32.84 80 SER A O 1
ATOM 632 N N . THR A 1 81 ? 3.870 -0.517 -24.164 1.00 37.00 81 THR A N 1
ATOM 633 C CA . THR A 1 81 ? 3.543 -1.713 -23.375 1.00 37.00 81 THR A CA 1
ATOM 634 C C . THR A 1 81 ? 4.297 -2.970 -23.849 1.00 37.00 81 THR A C 1
ATOM 636 O O . THR A 1 81 ? 4.067 -3.462 -24.952 1.00 37.00 81 THR A O 1
ATOM 639 N N . ASN A 1 82 ? 5.213 -3.458 -23.007 1.00 44.22 82 ASN A N 1
ATOM 640 C CA . ASN A 1 82 ? 5.958 -4.724 -23.107 1.00 44.22 82 ASN A CA 1
ATOM 641 C C . ASN A 1 82 ? 7.238 -4.831 -23.964 1.00 44.22 82 ASN A C 1
ATOM 643 O O . ASN A 1 82 ? 7.752 -5.944 -24.073 1.00 44.22 82 ASN A O 1
ATOM 647 N N . LYS A 1 83 ? 7.853 -3.753 -24.477 1.00 49.47 83 LYS A N 1
ATOM 648 C CA . LYS A 1 83 ? 9.207 -3.857 -25.078 1.00 49.47 83 LYS A CA 1
ATOM 649 C C . LYS A 1 83 ? 10.114 -2.688 -24.680 1.00 49.47 83 LYS A C 1
ATOM 651 O O . LYS A 1 83 ? 10.133 -1.660 -25.338 1.00 49.47 83 LYS A O 1
ATOM 656 N N . ARG A 1 84 ? 10.887 -2.845 -23.596 1.00 55.12 84 ARG A N 1
ATOM 657 C CA . ARG A 1 84 ? 11.985 -1.918 -23.255 1.00 55.12 84 ARG A CA 1
ATOM 658 C C . ARG A 1 84 ? 13.127 -2.168 -24.225 1.00 55.12 84 ARG A C 1
ATOM 660 O O . ARG A 1 84 ? 13.844 -3.150 -24.082 1.00 55.12 84 ARG A O 1
ATOM 667 N N . THR A 1 85 ? 13.195 -1.353 -25.264 1.00 55.72 85 THR A N 1
ATOM 668 C CA . THR A 1 85 ? 14.163 -1.480 -26.347 1.00 55.72 85 THR A CA 1
ATOM 669 C C . THR A 1 85 ? 15.564 -1.095 -25.889 1.00 55.72 85 THR A C 1
ATOM 671 O O . THR A 1 85 ? 15.754 -0.156 -25.117 1.00 55.72 85 THR A O 1
ATOM 674 N N . ILE A 1 86 ? 16.545 -1.820 -26.419 1.00 58.12 86 ILE A N 1
ATOM 675 C CA . ILE A 1 86 ? 17.951 -1.413 -26.470 1.00 58.12 86 ILE A CA 1
ATOM 676 C C . ILE A 1 86 ? 18.018 0.035 -27.001 1.00 58.12 86 ILE A C 1
ATOM 678 O O . ILE A 1 86 ? 17.243 0.393 -27.888 1.00 58.12 86 ILE A O 1
ATOM 682 N N . ASN A 1 87 ? 18.907 0.860 -26.442 1.00 66.06 87 ASN A N 1
ATOM 683 C CA . ASN A 1 87 ? 19.081 2.297 -26.718 1.00 66.06 87 ASN A CA 1
ATOM 684 C C . ASN A 1 87 ? 18.010 3.239 -26.137 1.00 66.06 87 ASN A C 1
ATOM 686 O O . ASN A 1 87 ? 17.882 4.376 -26.586 1.00 66.06 87 ASN A O 1
ATOM 690 N N . SER A 1 88 ? 17.255 2.822 -25.115 1.00 70.94 88 SER A N 1
ATOM 691 C CA . SER A 1 88 ? 16.399 3.756 -24.372 1.00 70.94 88 SER A CA 1
ATOM 692 C C . SER A 1 88 ? 17.213 4.612 -23.397 1.00 70.94 88 SER A C 1
ATOM 694 O O . SER A 1 88 ? 17.924 4.060 -22.550 1.00 70.94 88 SER A O 1
ATOM 696 N N . THR A 1 89 ? 17.036 5.930 -23.445 1.00 76.69 89 THR A N 1
ATOM 697 C CA . THR A 1 89 ? 17.540 6.864 -22.430 1.00 76.69 89 THR A CA 1
ATOM 698 C C . THR A 1 89 ? 16.436 7.194 -21.436 1.00 76.69 89 THR A C 1
ATOM 700 O O . THR A 1 89 ? 15.322 7.544 -21.830 1.00 76.69 89 THR A O 1
ATOM 703 N N . VAL A 1 90 ? 16.743 7.096 -20.146 1.00 77.75 90 VAL A N 1
ATOM 704 C CA . VAL A 1 90 ? 15.845 7.488 -19.059 1.00 77.75 90 VAL A CA 1
ATOM 705 C C . VAL A 1 90 ? 16.519 8.534 -18.188 1.00 77.75 90 VAL A C 1
ATOM 707 O O . VAL A 1 90 ? 17.707 8.443 -17.887 1.00 77.75 90 VAL A O 1
ATOM 710 N N . GLU A 1 91 ? 15.738 9.516 -17.765 1.00 83.81 91 GLU A N 1
ATOM 711 C CA . GLU A 1 91 ? 16.138 10.475 -16.745 1.00 83.81 91 GLU A CA 1
ATOM 712 C C . GLU A 1 91 ? 15.368 10.168 -15.466 1.00 83.81 91 GLU A C 1
ATOM 714 O O . GLU A 1 91 ? 14.147 9.991 -15.493 1.00 83.81 91 GLU A O 1
ATOM 719 N N . LEU A 1 92 ? 16.085 10.041 -14.360 1.00 82.56 92 LEU A N 1
ATOM 720 C CA . LEU A 1 92 ? 15.555 9.621 -13.075 1.00 82.56 92 LEU A CA 1
ATOM 721 C C . LEU A 1 92 ? 15.464 10.817 -12.140 1.00 82.56 92 LEU A C 1
ATOM 723 O O . LEU A 1 92 ? 16.325 11.684 -12.130 1.00 82.56 92 LEU A O 1
ATOM 727 N N . THR A 1 93 ? 14.413 10.859 -11.336 1.00 82.44 93 THR A N 1
ATOM 728 C CA . THR A 1 93 ? 14.248 11.846 -10.267 1.00 82.44 93 THR A CA 1
ATOM 729 C C . THR A 1 93 ? 13.650 11.158 -9.049 1.00 82.44 93 THR A C 1
ATOM 731 O O . THR A 1 93 ? 13.085 10.064 -9.158 1.00 82.44 93 THR A O 1
ATOM 734 N N . CYS A 1 94 ? 13.754 11.779 -7.878 1.00 81.75 94 CYS A N 1
ATOM 735 C CA . CYS A 1 94 ? 13.038 11.281 -6.714 1.00 81.75 94 CYS A CA 1
ATOM 736 C C . CYS A 1 94 ? 11.542 11.577 -6.831 1.00 81.75 94 CYS A C 1
ATOM 738 O O . CYS A 1 94 ? 11.121 12.621 -7.326 1.00 81.75 94 CYS A O 1
ATOM 740 N N . ARG A 1 95 ? 10.721 10.635 -6.363 1.00 79.31 95 ARG A N 1
ATOM 741 C CA . ARG A 1 95 ? 9.256 10.747 -6.364 1.00 79.31 95 ARG A CA 1
ATOM 742 C C . ARG A 1 95 ? 8.760 11.869 -5.451 1.00 79.31 95 ARG A C 1
ATOM 744 O O . ARG A 1 95 ? 7.679 12.407 -5.677 1.00 79.31 95 ARG A O 1
ATOM 751 N N . LEU A 1 96 ? 9.522 12.185 -4.409 1.00 72.00 96 LEU A N 1
ATOM 752 C CA . LEU A 1 96 ? 9.206 13.223 -3.438 1.00 72.00 96 LEU A CA 1
ATOM 753 C C . LEU A 1 96 ? 10.295 14.305 -3.457 1.00 72.00 96 LEU A C 1
ATOM 755 O O . LEU A 1 96 ? 11.472 13.964 -3.532 1.00 72.00 96 LEU A O 1
ATOM 759 N N . PRO A 1 97 ? 9.924 15.592 -3.334 1.00 69.00 97 PRO A N 1
ATOM 760 C CA . PRO A 1 97 ? 10.869 16.707 -3.423 1.00 69.00 97 PRO A CA 1
ATOM 761 C C . PRO A 1 97 ? 11.863 16.789 -2.252 1.00 69.00 97 PRO A C 1
ATOM 763 O O . PRO A 1 97 ? 12.875 17.460 -2.377 1.00 69.00 97 PRO A O 1
ATOM 766 N N . LYS A 1 98 ? 11.595 16.115 -1.123 1.00 69.19 98 LYS A N 1
ATOM 767 C CA . LYS A 1 98 ? 12.474 16.089 0.067 1.00 69.19 98 LYS A CA 1
ATOM 768 C C . LYS A 1 98 ? 13.494 14.942 0.073 1.00 69.19 98 LYS A C 1
ATOM 770 O O . LYS A 1 98 ? 14.155 14.704 1.079 1.00 69.19 98 LYS A O 1
ATOM 775 N N . TYR A 1 99 ? 13.545 14.166 -1.002 1.00 75.75 99 TYR A N 1
ATOM 776 C CA . TYR A 1 99 ? 14.464 13.044 -1.105 1.00 75.75 99 TYR A CA 1
ATOM 777 C C . TYR A 1 99 ? 15.725 13.501 -1.823 1.00 75.75 99 TYR A C 1
ATOM 779 O O . TYR A 1 99 ? 15.655 14.136 -2.873 1.00 75.75 99 TYR A O 1
ATOM 787 N N . GLU A 1 100 ? 16.865 13.147 -1.253 1.00 81.19 100 GLU A N 1
ATOM 788 C CA . GLU A 1 100 ? 18.171 13.363 -1.839 1.00 81.19 100 GLU A CA 1
ATOM 789 C C . GLU A 1 100 ? 18.446 12.261 -2.870 1.00 81.19 100 GLU A C 1
ATOM 791 O O . GLU A 1 100 ? 18.356 11.065 -2.568 1.00 81.19 100 GLU A O 1
ATOM 796 N N . PHE A 1 101 ? 18.749 12.673 -4.101 1.00 84.00 101 PHE A N 1
ATOM 797 C CA . PHE A 1 101 ? 19.093 11.777 -5.200 1.00 84.00 101 PHE A CA 1
ATOM 798 C C . PHE A 1 101 ? 20.591 11.465 -5.156 1.00 84.00 101 PHE A C 1
ATOM 800 O O . PHE A 1 101 ? 21.411 12.377 -5.227 1.00 84.00 101 PHE A O 1
ATOM 807 N N . LYS A 1 102 ? 20.954 10.183 -5.080 1.00 87.69 102 LYS A N 1
ATOM 808 C CA . LYS A 1 102 ? 22.345 9.720 -5.126 1.00 87.69 102 LYS A CA 1
ATOM 809 C C . LYS A 1 102 ? 22.578 8.856 -6.356 1.00 87.69 102 LYS A C 1
ATOM 811 O O . LYS A 1 102 ? 21.816 7.924 -6.613 1.00 87.69 102 LYS A O 1
ATOM 816 N N . GLY A 1 103 ? 23.657 9.147 -7.079 1.00 86.81 103 GLY A N 1
ATOM 817 C CA . GLY A 1 103 ? 24.075 8.420 -8.277 1.00 86.81 103 GLY A CA 1
ATOM 818 C C . GLY A 1 103 ? 23.757 9.149 -9.592 1.00 86.81 103 GLY A C 1
ATOM 819 O O . GLY A 1 103 ? 23.421 10.333 -9.593 1.00 86.81 103 GLY A O 1
ATOM 820 N N . PRO A 1 104 ? 23.898 8.464 -10.738 1.00 87.62 104 PRO A N 1
ATOM 821 C CA . PRO A 1 104 ? 23.712 9.059 -12.061 1.00 87.62 104 PRO A CA 1
ATOM 822 C C . PRO A 1 104 ? 22.238 9.307 -12.422 1.00 87.62 104 PRO A C 1
ATOM 824 O O . PRO A 1 104 ? 21.406 8.401 -12.412 1.00 87.62 104 PRO A O 1
ATOM 827 N N . GLN A 1 105 ? 21.918 10.541 -12.820 1.00 85.94 105 GLN A N 1
ATOM 828 C CA . GLN A 1 105 ? 20.543 10.957 -13.126 1.00 85.94 105 GLN A CA 1
ATOM 829 C C . GLN A 1 105 ? 20.050 10.501 -14.508 1.00 85.94 105 GLN A C 1
ATOM 831 O O . GLN A 1 105 ? 18.861 10.250 -14.695 1.00 85.94 105 GLN A O 1
ATOM 836 N N . LYS A 1 106 ? 20.952 10.377 -15.486 1.00 87.25 106 LYS A N 1
ATOM 837 C CA . LYS A 1 106 ? 20.633 9.975 -16.863 1.00 87.25 106 LYS A CA 1
ATOM 838 C C . LYS A 1 106 ? 21.268 8.629 -17.172 1.00 87.25 106 LYS A C 1
ATOM 840 O O . LYS A 1 106 ? 22.490 8.508 -17.135 1.00 87.25 106 LYS A O 1
ATOM 845 N N . LEU A 1 107 ? 20.439 7.641 -17.506 1.00 85.88 107 LEU A N 1
ATOM 846 C CA . LEU A 1 107 ? 20.875 6.283 -17.813 1.00 85.88 107 LEU A CA 1
ATOM 847 C C . LEU A 1 107 ? 20.479 5.866 -19.221 1.00 85.88 107 LEU A C 1
ATOM 849 O O . LEU A 1 107 ? 19.366 6.118 -19.678 1.00 85.88 107 LEU A O 1
ATOM 853 N N . ASN A 1 108 ? 21.381 5.148 -19.876 1.00 84.75 108 ASN A N 1
ATOM 854 C CA . ASN A 1 108 ? 21.173 4.576 -21.196 1.00 84.75 108 ASN A CA 1
ATOM 855 C C . ASN A 1 108 ? 21.138 3.052 -21.091 1.00 84.75 108 ASN A C 1
ATOM 857 O O . ASN A 1 108 ? 22.059 2.439 -20.556 1.00 84.75 108 ASN A O 1
ATOM 861 N N . CYS A 1 109 ? 20.088 2.431 -21.616 1.00 78.44 109 CYS A N 1
ATOM 862 C CA . CYS A 1 109 ? 20.014 0.980 -21.721 1.00 78.44 109 CYS A CA 1
ATOM 863 C C . CYS A 1 109 ? 20.843 0.517 -22.926 1.00 78.44 109 CYS A C 1
ATOM 865 O O . CYS A 1 109 ? 20.453 0.760 -24.070 1.00 78.44 109 CYS A O 1
ATOM 867 N N . LYS A 1 110 ? 21.966 -0.165 -22.682 1.00 77.25 110 LYS A N 1
ATOM 868 C CA . LYS A 1 110 ? 22.786 -0.800 -23.728 1.00 77.25 110 LYS A CA 1
ATOM 869 C C . LYS A 1 110 ? 23.069 -2.250 -23.334 1.00 77.25 110 LYS A C 1
ATOM 871 O O . LYS A 1 110 ? 23.548 -2.498 -22.229 1.00 77.25 110 LYS A O 1
ATOM 876 N N . HIS A 1 111 ? 22.805 -3.191 -24.244 1.00 72.81 111 HIS A N 1
ATOM 877 C CA . HIS A 1 111 ? 23.128 -4.621 -24.086 1.00 72.81 111 HIS A CA 1
ATOM 878 C C . HIS A 1 111 ? 22.722 -5.210 -22.713 1.00 72.81 111 HIS A C 1
ATOM 880 O O . HIS A 1 111 ? 23.550 -5.786 -22.015 1.00 72.81 111 HIS A O 1
ATOM 886 N N . GLY A 1 112 ? 21.478 -4.984 -22.269 1.00 69.31 112 GLY A N 1
ATOM 887 C CA . GLY A 1 112 ? 20.961 -5.497 -20.986 1.00 69.31 112 GLY A CA 1
ATOM 888 C C . GLY A 1 112 ? 21.462 -4.809 -19.716 1.00 69.31 112 GLY A C 1
ATOM 889 O O . GLY A 1 112 ? 20.921 -5.041 -18.639 1.00 69.31 112 GLY A O 1
ATOM 890 N N . GLY A 1 113 ? 22.437 -3.907 -19.833 1.00 76.31 113 GLY A N 1
ATOM 891 C CA . GLY A 1 113 ? 22.939 -3.088 -18.737 1.00 76.31 113 GLY A CA 1
ATOM 892 C C . GLY A 1 113 ? 22.440 -1.650 -18.796 1.00 76.31 113 GLY A C 1
ATOM 893 O O . GLY A 1 113 ? 22.143 -1.107 -19.864 1.00 76.31 113 GLY A O 1
ATOM 894 N N . TRP A 1 114 ? 22.409 -1.011 -17.631 1.00 82.12 114 TRP A N 1
ATOM 895 C CA . TRP A 1 114 ? 22.281 0.437 -17.530 1.00 82.12 114 TRP A CA 1
ATOM 896 C C . TRP A 1 114 ? 23.660 1.075 -17.558 1.00 82.12 114 TRP A C 1
ATOM 898 O O . TRP A 1 114 ? 24.576 0.596 -16.900 1.00 82.12 114 TRP A O 1
ATOM 908 N N . TRP A 1 115 ? 23.797 2.145 -18.332 1.00 86.81 115 TRP A N 1
ATOM 909 C CA . TRP A 1 115 ? 25.053 2.857 -18.507 1.00 86.81 115 TRP A CA 1
ATOM 910 C C . TRP A 1 115 ? 24.878 4.324 -18.149 1.00 86.81 115 TRP A C 1
ATOM 912 O O . TRP A 1 115 ? 23.938 4.970 -18.622 1.00 86.81 115 TRP A O 1
ATOM 922 N N . ALA A 1 116 ? 25.809 4.850 -17.363 1.00 87.88 116 ALA A N 1
ATOM 923 C CA . ALA A 1 116 ? 25.972 6.276 -17.135 1.00 87.88 116 ALA A CA 1
ATOM 924 C C . ALA A 1 116 ? 27.097 6.766 -18.057 1.00 87.88 116 ALA A C 1
ATOM 926 O O . ALA A 1 116 ? 28.269 6.456 -17.853 1.00 87.88 116 ALA A O 1
ATOM 927 N N . GLY A 1 117 ? 26.733 7.451 -19.144 1.00 84.50 117 GLY A N 1
ATOM 928 C CA . GLY A 1 117 ? 27.684 7.795 -20.207 1.00 84.50 117 GLY A CA 1
ATOM 929 C C . GLY A 1 117 ? 28.304 6.547 -20.854 1.00 84.50 117 GLY A C 1
ATOM 930 O O . GLY A 1 117 ? 27.613 5.807 -21.568 1.00 84.50 117 GLY A O 1
ATOM 931 N N . ASN A 1 118 ? 29.595 6.327 -20.586 1.00 84.19 118 ASN A N 1
ATOM 932 C CA . ASN A 1 118 ? 30.400 5.225 -21.126 1.00 84.19 118 ASN A CA 1
ATOM 933 C C . ASN A 1 118 ? 30.681 4.103 -20.114 1.00 84.19 118 ASN A C 1
ATOM 935 O O . ASN A 1 118 ? 31.324 3.127 -20.483 1.00 84.19 118 ASN A O 1
ATOM 939 N N . GLN A 1 119 ? 30.185 4.199 -18.878 1.00 86.44 119 GLN A N 1
ATOM 940 C CA . GLN A 1 119 ? 30.397 3.185 -17.843 1.00 86.44 119 GLN A CA 1
ATOM 941 C C . GLN A 1 119 ? 29.125 2.364 -17.606 1.00 86.44 119 GLN A C 1
ATOM 943 O O . GLN A 1 119 ? 28.043 2.928 -17.419 1.00 86.44 119 GLN A O 1
ATOM 948 N N . LYS A 1 120 ? 29.251 1.030 -17.613 1.00 85.88 120 LYS A N 1
ATOM 949 C CA . LYS A 1 120 ? 28.172 0.108 -17.230 1.00 85.88 120 LYS A CA 1
ATOM 950 C C . LYS A 1 120 ? 28.033 0.126 -15.711 1.00 85.88 120 LYS A C 1
ATOM 952 O O . LYS A 1 120 ? 29.029 -0.016 -15.014 1.00 85.88 120 LYS A O 1
ATOM 957 N N . LEU A 1 121 ? 26.811 0.283 -15.218 1.00 85.50 121 LEU A N 1
ATOM 958 C CA . LEU A 1 121 ? 26.519 0.269 -13.789 1.00 85.50 121 LEU A CA 1
ATOM 959 C C . LEU A 1 121 ? 26.304 -1.154 -13.294 1.00 85.50 121 LEU A C 1
ATOM 961 O O . LEU A 1 121 ? 25.505 -1.910 -13.865 1.00 85.50 121 LEU A O 1
ATOM 965 N N . GLU A 1 122 ? 26.949 -1.472 -12.180 1.00 84.44 122 GLU A N 1
ATOM 966 C CA . GLU A 1 122 ? 26.588 -2.618 -11.363 1.00 84.44 122 GLU A CA 1
ATOM 967 C C . GLU A 1 122 ? 25.408 -2.274 -10.452 1.00 84.44 122 GLU A C 1
ATOM 969 O O . GLU A 1 122 ? 25.060 -1.112 -10.248 1.00 84.44 122 GLU A O 1
ATOM 974 N N . LYS A 1 123 ? 24.756 -3.299 -9.896 1.00 75.44 123 LYS A N 1
ATOM 975 C CA . LYS A 1 123 ? 23.555 -3.120 -9.066 1.00 75.44 123 LYS A CA 1
ATOM 976 C C . LYS A 1 123 ? 23.813 -2.247 -7.827 1.00 75.44 123 LYS A C 1
ATOM 978 O O . LYS A 1 123 ? 22.886 -1.586 -7.369 1.00 75.44 123 LYS A O 1
ATOM 983 N N . ALA A 1 124 ? 25.038 -2.256 -7.298 1.00 78.44 124 ALA A N 1
ATOM 984 C CA . ALA A 1 124 ? 25.444 -1.434 -6.159 1.00 78.44 124 ALA A CA 1
ATOM 985 C C . ALA A 1 124 ? 25.484 0.069 -6.496 1.00 78.44 124 ALA A C 1
ATOM 987 O O . ALA A 1 124 ? 25.159 0.890 -5.644 1.00 78.44 124 ALA A O 1
ATOM 988 N N . ASP A 1 125 ? 25.781 0.413 -7.752 1.00 84.38 125 ASP A N 1
ATOM 989 C CA . ASP A 1 125 ? 25.911 1.796 -8.232 1.00 84.38 125 ASP A CA 1
ATOM 990 C C . ASP A 1 125 ? 24.604 2.350 -8.808 1.00 84.38 125 ASP A C 1
ATOM 992 O O . ASP A 1 125 ? 24.567 3.415 -9.438 1.00 84.38 125 ASP A O 1
ATOM 996 N N . TYR A 1 126 ? 23.505 1.608 -8.654 1.00 83.69 126 TYR A N 1
ATOM 997 C CA . TYR A 1 126 ? 22.212 2.060 -9.138 1.00 83.69 126 TYR A CA 1
ATOM 998 C C . TYR A 1 126 ? 21.761 3.303 -8.367 1.00 83.69 126 TYR A C 1
ATOM 1000 O O . TYR A 1 126 ? 21.946 3.381 -7.150 1.00 83.69 126 TYR A O 1
ATOM 1008 N N . PRO A 1 127 ? 21.123 4.268 -9.053 1.00 84.75 127 PRO A N 1
ATOM 1009 C CA . PRO A 1 127 ? 20.635 5.466 -8.395 1.00 84.75 127 PRO A CA 1
ATOM 1010 C C . PRO A 1 127 ? 19.692 5.136 -7.244 1.00 84.75 127 PRO A C 1
ATOM 1012 O O . PRO A 1 127 ? 18.897 4.197 -7.328 1.00 84.75 127 PRO A O 1
ATOM 1015 N N . SER A 1 128 ? 19.758 5.933 -6.183 1.00 84.62 128 SER A N 1
ATOM 1016 C CA . SER A 1 128 ? 18.908 5.793 -5.004 1.00 84.62 128 SER A CA 1
ATOM 1017 C C . SER A 1 128 ? 18.364 7.147 -4.560 1.00 84.62 128 SER A C 1
ATOM 1019 O O . SER A 1 128 ? 18.970 8.190 -4.793 1.00 84.62 128 SER A O 1
ATOM 1021 N N . CYS A 1 129 ? 17.193 7.126 -3.930 1.00 80.38 129 CYS A N 1
ATOM 1022 C CA . CYS A 1 129 ? 16.576 8.301 -3.334 1.00 80.38 129 CYS A CA 1
ATOM 1023 C C . CYS A 1 129 ? 16.383 8.039 -1.847 1.00 80.38 129 CYS A C 1
ATOM 1025 O O . CYS A 1 129 ? 15.563 7.194 -1.478 1.00 80.38 129 CYS A O 1
ATOM 1027 N N . LYS A 1 130 ? 17.115 8.765 -1.001 1.00 76.81 130 LYS A N 1
ATOM 1028 C CA . LYS A 1 130 ? 16.965 8.695 0.457 1.00 76.81 130 LYS A CA 1
ATOM 1029 C C . LYS A 1 130 ? 16.226 9.935 0.941 1.00 76.81 130 LYS A C 1
ATOM 1031 O O . LYS A 1 130 ? 16.519 11.038 0.494 1.00 76.81 130 LYS A O 1
ATOM 1036 N N . GLY A 1 131 ? 15.227 9.765 1.801 1.00 66.56 131 GLY A N 1
ATOM 1037 C CA . GLY A 1 131 ? 14.568 10.916 2.413 1.00 66.56 131 GLY A CA 1
ATOM 1038 C C . GLY A 1 131 ? 15.529 11.582 3.389 1.00 66.56 131 GLY A C 1
ATOM 1039 O O . GLY A 1 131 ? 16.107 10.886 4.217 1.00 66.56 131 GLY A O 1
ATOM 1040 N N . ASN A 1 132 ? 15.697 12.901 3.300 1.00 63.44 132 ASN A N 1
ATOM 1041 C CA . ASN A 1 132 ? 16.363 13.639 4.361 1.00 63.44 132 ASN A CA 1
ATOM 1042 C C . ASN A 1 132 ? 15.315 13.950 5.437 1.00 63.44 132 ASN A C 1
ATOM 1044 O O . ASN A 1 132 ? 14.494 14.860 5.287 1.00 63.44 132 ASN A O 1
ATOM 1048 N N . TYR A 1 133 ? 15.275 13.110 6.470 1.00 63.00 133 TYR A N 1
ATOM 1049 C CA . TYR A 1 133 ? 14.328 13.245 7.570 1.00 63.00 133 TYR A CA 1
ATOM 1050 C C . TYR A 1 133 ? 14.922 13.985 8.761 1.00 63.00 133 TYR A C 1
ATOM 1052 O O . TYR A 1 133 ? 14.230 14.063 9.766 1.00 63.00 133 TYR A O 1
ATOM 1060 N N . THR A 1 134 ? 16.131 14.554 8.679 1.00 60.12 134 THR A N 1
ATOM 1061 C CA . THR A 1 134 ? 16.768 15.232 9.822 1.00 60.12 134 THR A CA 1
ATOM 1062 C C . THR A 1 134 ? 15.849 16.265 10.459 1.00 60.12 134 THR A C 1
ATOM 1064 O O . THR A 1 134 ? 15.674 16.239 11.668 1.00 60.12 134 THR A O 1
ATOM 1067 N N . ASP A 1 135 ? 15.167 17.102 9.676 1.00 56.91 135 ASP A N 1
ATOM 1068 C CA . ASP A 1 135 ? 14.237 18.106 10.213 1.00 56.91 135 ASP A CA 1
ATOM 1069 C C . ASP A 1 135 ? 13.007 17.471 10.880 1.00 56.91 135 ASP A C 1
ATOM 1071 O O . ASP A 1 135 ? 12.503 17.973 11.881 1.00 56.91 135 ASP A O 1
ATOM 1075 N N . LEU A 1 136 ? 12.514 16.352 10.338 1.00 57.34 136 LEU A N 1
ATOM 1076 C CA . LEU A 1 136 ? 11.364 15.608 10.867 1.00 57.34 136 LEU A CA 1
ATOM 1077 C C . LEU A 1 136 ? 11.729 14.804 12.117 1.00 57.34 136 LEU A C 1
ATOM 1079 O O . LEU A 1 136 ? 10.920 14.735 13.035 1.00 57.34 136 LEU A O 1
ATOM 1083 N N . LEU A 1 137 ? 12.928 14.227 12.157 1.00 57.38 137 LEU A N 1
ATOM 1084 C CA . LEU A 1 137 ? 13.497 13.507 13.291 1.00 57.38 137 LEU A CA 1
ATOM 1085 C C . LEU A 1 137 ? 13.865 14.483 14.403 1.00 57.38 137 LEU A C 1
ATOM 1087 O O . LEU A 1 137 ? 13.499 14.245 15.541 1.00 57.38 137 LEU A O 1
ATOM 1091 N N . THR A 1 138 ? 14.461 15.629 14.074 1.00 58.72 138 THR A N 1
ATOM 1092 C CA . THR A 1 138 ? 14.747 16.711 15.026 1.00 58.72 138 THR A CA 1
ATOM 1093 C C . THR A 1 138 ? 13.449 17.295 15.576 1.00 58.72 138 THR A C 1
ATOM 1095 O O . THR A 1 138 ? 13.323 17.490 16.782 1.00 58.72 138 THR A O 1
ATOM 1098 N N . ALA A 1 139 ? 12.434 17.506 14.729 1.00 55.19 139 ALA A N 1
ATOM 1099 C CA . ALA A 1 139 ? 11.106 17.910 15.181 1.00 55.19 139 ALA A CA 1
ATOM 1100 C C . ALA A 1 139 ? 10.424 16.821 16.023 1.00 55.19 139 ALA A C 1
ATOM 1102 O O . ALA A 1 139 ? 9.763 17.155 17.001 1.00 55.19 139 ALA A O 1
ATOM 1103 N N . ALA A 1 140 ? 10.581 15.535 15.695 1.00 56.00 140 ALA A N 1
ATOM 1104 C CA . ALA A 1 140 ? 10.027 14.425 16.471 1.00 56.00 140 ALA A CA 1
ATOM 1105 C C . ALA A 1 140 ? 10.721 14.279 17.832 1.00 56.00 140 ALA A C 1
ATOM 1107 O O . ALA A 1 140 ? 10.027 14.215 18.841 1.00 56.00 140 ALA A O 1
ATOM 1108 N N . LEU A 1 141 ? 12.054 14.319 17.876 1.00 58.62 141 LEU A N 1
ATOM 1109 C CA . LEU A 1 141 ? 12.872 14.352 19.091 1.00 58.62 141 LEU A CA 1
ATOM 1110 C C . LEU A 1 141 ? 12.509 15.560 19.954 1.00 58.62 141 LEU A C 1
ATOM 1112 O O . LEU A 1 141 ? 12.208 15.402 21.133 1.00 58.62 141 LEU A O 1
ATOM 1116 N N . SER A 1 142 ? 12.419 16.753 19.356 1.00 61.22 142 SER A N 1
ATOM 1117 C CA . SER A 1 142 ? 11.962 17.966 20.039 1.00 61.22 142 SER A CA 1
ATOM 1118 C C . SER A 1 142 ? 10.527 17.822 20.548 1.00 61.22 142 SER A C 1
ATOM 1120 O O . SER A 1 142 ? 10.238 18.209 21.672 1.00 61.22 142 SER A O 1
ATOM 1122 N N . THR A 1 143 ? 9.624 17.207 19.782 1.00 60.62 143 THR A N 1
ATOM 1123 C CA . THR A 1 143 ? 8.232 16.982 20.201 1.00 60.62 143 THR A CA 1
ATOM 1124 C C . THR A 1 143 ? 8.148 15.983 21.351 1.00 60.62 143 THR A C 1
ATOM 1126 O O . THR A 1 143 ? 7.414 16.229 22.299 1.00 60.62 143 THR A O 1
ATOM 1129 N N . VAL A 1 144 ? 8.902 14.882 21.316 1.00 56.22 144 VAL A N 1
ATOM 1130 C CA . VAL A 1 144 ? 8.948 13.883 22.395 1.00 56.22 144 VAL A CA 1
ATOM 1131 C C . VAL A 1 144 ? 9.591 14.476 23.650 1.00 56.22 144 VAL A C 1
ATOM 1133 O O . VAL A 1 144 ? 9.040 14.318 24.738 1.00 56.22 144 VAL A O 1
ATOM 1136 N N . ALA A 1 145 ? 10.683 15.230 23.507 1.00 60.38 145 ALA A N 1
ATOM 1137 C CA . ALA A 1 145 ? 11.309 15.967 24.601 1.00 60.38 145 ALA A CA 1
ATOM 1138 C C . ALA A 1 145 ? 10.358 17.020 25.189 1.00 60.38 145 ALA A C 1
ATOM 1140 O O . ALA A 1 145 ? 10.221 17.108 26.405 1.00 60.38 145 ALA A O 1
ATOM 1141 N N . ASN A 1 146 ? 9.627 17.754 24.344 1.00 57.75 146 ASN A N 1
ATOM 1142 C CA . ASN A 1 146 ? 8.608 18.711 24.769 1.00 57.75 146 ASN A CA 1
ATOM 1143 C C . ASN A 1 146 ? 7.426 18.019 25.447 1.00 57.75 146 ASN A C 1
ATOM 1145 O O . ASN A 1 146 ? 6.947 18.528 26.446 1.00 57.75 146 ASN A O 1
ATOM 1149 N N . ILE A 1 147 ? 6.967 16.858 24.971 1.00 58.00 147 ILE A N 1
ATOM 1150 C CA . ILE A 1 147 ? 5.932 16.066 25.650 1.00 58.00 147 ILE A CA 1
ATOM 1151 C C . ILE A 1 147 ? 6.442 15.632 27.027 1.00 58.00 147 ILE A C 1
ATOM 1153 O O . ILE A 1 147 ? 5.756 15.858 28.017 1.00 58.00 147 ILE A O 1
ATOM 1157 N N . LYS A 1 148 ? 7.664 15.092 27.120 1.00 57.03 148 LYS A N 1
ATOM 1158 C CA . LYS A 1 148 ? 8.293 14.698 28.391 1.00 57.03 148 LYS A CA 1
ATOM 1159 C C . LYS A 1 148 ? 8.422 15.890 29.349 1.00 57.03 148 LYS A C 1
ATOM 1161 O O . LYS A 1 148 ? 8.091 15.761 30.522 1.00 57.03 148 LYS A O 1
ATOM 1166 N N . ARG A 1 149 ? 8.811 17.064 28.839 1.00 58.38 149 ARG A N 1
ATOM 1167 C CA . ARG A 1 149 ? 8.934 18.323 29.593 1.00 58.38 149 ARG A CA 1
ATOM 1168 C C . ARG A 1 149 ? 7.579 18.908 30.013 1.00 58.38 149 ARG A C 1
ATOM 1170 O O . ARG A 1 149 ? 7.428 19.339 31.144 1.00 58.38 149 ARG A O 1
ATOM 1177 N N . LEU A 1 150 ? 6.571 18.886 29.141 1.00 52.84 150 LEU A N 1
ATOM 1178 C CA . LEU A 1 150 ? 5.204 19.333 29.442 1.00 52.84 150 LEU A CA 1
ATOM 1179 C C . LEU A 1 150 ? 4.513 18.427 30.469 1.00 52.84 150 LEU A C 1
ATOM 1181 O O . LEU A 1 150 ? 3.670 18.907 31.226 1.00 52.84 150 LEU A O 1
ATOM 1185 N N . LEU A 1 151 ? 4.870 17.139 30.495 1.00 49.66 151 LEU A N 1
ATOM 1186 C CA . LEU A 1 151 ? 4.458 16.195 31.535 1.00 49.66 151 LEU A CA 1
ATOM 1187 C C . LEU A 1 151 ? 5.192 16.462 32.866 1.00 49.66 151 LEU A C 1
ATOM 1189 O O . LEU A 1 151 ? 4.569 16.329 33.912 1.00 49.66 151 LEU A O 1
ATOM 1193 N N . LEU A 1 152 ? 6.462 16.896 32.833 1.00 51.44 152 LEU A N 1
ATOM 1194 C CA . LEU A 1 152 ? 7.263 17.278 34.012 1.00 51.44 152 LEU A CA 1
ATOM 1195 C C . LEU A 1 152 ? 6.827 18.613 34.646 1.00 51.44 152 LEU A C 1
ATOM 1197 O O . LEU A 1 152 ? 6.765 18.724 35.866 1.00 51.44 152 LEU A O 1
ATOM 1201 N N . ASP A 1 153 ? 6.495 19.621 33.837 1.00 48.66 153 ASP A N 1
ATOM 1202 C CA . ASP A 1 153 ? 6.202 20.977 34.326 1.00 48.66 153 ASP A CA 1
ATOM 1203 C C . ASP A 1 153 ? 4.773 21.132 34.890 1.00 48.66 153 ASP A C 1
ATOM 1205 O O . ASP A 1 153 ? 4.388 22.231 35.288 1.00 48.66 153 ASP A O 1
ATOM 1209 N N . ASN A 1 154 ? 3.933 20.085 34.871 1.00 51.25 154 ASN A N 1
ATOM 1210 C CA . ASN A 1 154 ? 2.494 20.173 35.178 1.00 51.25 154 ASN A CA 1
ATOM 1211 C C . ASN A 1 154 ? 1.743 21.261 34.365 1.00 51.25 154 ASN A C 1
ATOM 1213 O O . ASN A 1 154 ? 0.592 21.583 34.649 1.00 51.25 154 ASN A O 1
ATOM 1217 N N . ASN A 1 155 ? 2.341 21.826 33.309 1.00 47.47 155 ASN A N 1
ATOM 1218 C CA . ASN A 1 155 ? 1.865 23.071 32.695 1.00 47.47 155 ASN A CA 1
ATOM 1219 C C . ASN A 1 155 ? 0.794 22.882 31.601 1.00 47.47 155 ASN A C 1
ATOM 1221 O O . ASN A 1 155 ? 0.339 23.846 30.989 1.00 47.47 155 ASN A O 1
ATOM 1225 N N . ILE A 1 156 ? 0.256 21.665 31.444 1.00 44.06 156 ILE A N 1
ATOM 1226 C CA . ILE A 1 156 ? -1.078 21.437 30.843 1.00 44.06 156 ILE A CA 1
ATOM 1227 C C . ILE A 1 156 ? -2.183 21.730 31.893 1.00 44.06 156 ILE A C 1
ATOM 1229 O O . ILE A 1 156 ? -3.174 21.001 32.030 1.00 44.06 156 ILE A O 1
ATOM 1233 N N . LEU A 1 157 ? -1.983 22.773 32.704 1.00 44.06 157 LEU A N 1
ATOM 1234 C CA . LEU A 1 157 ? -2.915 23.251 33.730 1.00 44.06 157 LEU A CA 1
ATOM 1235 C C . LEU A 1 157 ? -3.395 24.693 33.493 1.00 44.06 157 LEU A C 1
ATOM 1237 O O . LEU A 1 157 ? -4.273 25.141 34.220 1.00 44.06 157 LEU A O 1
ATOM 1241 N N . GLN A 1 158 ? -2.911 25.402 32.464 1.00 40.94 158 GLN A N 1
ATOM 1242 C CA . GLN A 1 158 ? -3.340 26.788 32.183 1.00 40.94 158 GLN A CA 1
ATOM 1243 C C . GLN A 1 158 ? -3.844 27.028 30.743 1.00 40.94 158 GLN A C 1
ATOM 1245 O O . GLN A 1 158 ? -4.530 28.017 30.491 1.00 40.94 158 GLN A O 1
ATOM 1250 N N . ALA A 1 159 ? -3.605 26.120 29.788 1.00 33.38 159 ALA A N 1
ATOM 1251 C CA . ALA A 1 159 ? -4.093 26.277 28.414 1.00 33.38 159 ALA A CA 1
ATOM 1252 C C . ALA A 1 159 ? -5.553 25.795 28.261 1.00 33.38 159 ALA A C 1
ATOM 1254 O O . ALA A 1 159 ? -5.828 24.683 27.816 1.00 33.38 159 ALA A O 1
ATOM 1255 N N . THR A 1 160 ? -6.485 26.666 28.659 1.00 35.38 160 THR A N 1
ATOM 1256 C CA . THR A 1 160 ? -7.851 26.800 28.114 1.00 35.38 160 THR A CA 1
ATOM 1257 C C . THR A 1 160 ? -8.686 25.519 27.964 1.00 35.38 160 THR A C 1
ATOM 1259 O O . THR A 1 160 ? -8.886 25.010 26.864 1.00 35.38 160 THR A O 1
ATOM 1262 N N . PHE A 1 161 ? -9.333 25.104 29.052 1.00 33.75 161 PHE A N 1
ATOM 1263 C CA . PHE A 1 161 ? -10.736 24.681 28.982 1.00 33.75 161 PHE A CA 1
ATOM 1264 C C . PHE A 1 161 ? -11.552 25.669 29.816 1.00 33.75 161 PHE A C 1
ATOM 1266 O O . PHE A 1 161 ? -11.916 25.418 30.963 1.00 33.75 161 PHE A O 1
ATOM 1273 N N . SER A 1 162 ? -11.773 26.852 29.240 1.00 29.22 162 SER A N 1
ATOM 1274 C CA . SER A 1 162 ? -12.824 27.749 29.710 1.00 29.22 162 SER A CA 1
ATOM 1275 C C . SER A 1 162 ? -14.175 27.102 29.388 1.00 29.22 162 SER A C 1
ATOM 1277 O O . SER A 1 162 ? -14.381 26.641 28.271 1.00 29.22 162 SER A O 1
ATOM 1279 N N . LYS A 1 163 ? -15.024 27.019 30.417 1.00 41.00 163 LYS A N 1
ATOM 1280 C CA . LYS A 1 163 ? -16.466 26.708 30.472 1.00 41.00 163 LYS A CA 1
ATOM 1281 C C . LYS A 1 163 ? -17.257 26.607 29.146 1.00 41.00 163 LYS A C 1
ATOM 1283 O O . LYS A 1 163 ? -17.111 27.430 28.252 1.00 41.00 163 LYS A O 1
ATOM 1288 N N . SER A 1 164 ? -18.258 25.711 29.185 1.00 35.56 164 SER A N 1
ATOM 1289 C CA . SER A 1 164 ? -19.217 25.250 28.149 1.00 35.56 164 SER A CA 1
ATOM 1290 C C . SER A 1 164 ? -18.613 24.168 27.241 1.00 35.56 164 SER A C 1
ATOM 1292 O O . SER A 1 164 ? -17.653 24.408 26.535 1.00 35.56 164 SER A O 1
ATOM 1294 N N . ASP A 1 165 ? -18.969 22.887 27.345 1.00 29.48 165 ASP A N 1
ATOM 1295 C CA . ASP A 1 165 ? -20.328 22.360 27.280 1.00 29.48 165 ASP A CA 1
ATOM 1296 C C . ASP A 1 165 ? -20.625 21.305 28.356 1.00 29.48 165 ASP A C 1
ATOM 1298 O O . ASP A 1 165 ? -20.126 20.174 28.345 1.00 29.48 165 ASP A O 1
ATOM 1302 N N . SER A 1 166 ? -21.559 21.634 29.241 1.00 31.19 166 SER A N 1
ATOM 1303 C CA . SER A 1 166 ? -22.471 20.651 29.811 1.00 31.19 166 SER A CA 1
ATOM 1304 C C . SER A 1 166 ? -23.321 20.073 28.675 1.00 31.19 166 SER A C 1
ATOM 1306 O O . SER A 1 166 ? -24.410 20.555 28.376 1.00 31.19 166 SER A O 1
ATOM 1308 N N . ILE A 1 167 ? -22.832 19.015 28.025 1.00 26.97 167 ILE A N 1
ATOM 1309 C CA . ILE A 1 167 ? -23.670 18.204 27.139 1.00 26.97 167 ILE A CA 1
ATOM 1310 C C . ILE A 1 167 ? -24.615 17.385 28.023 1.00 26.97 167 ILE A C 1
ATOM 1312 O O . ILE A 1 167 ? -24.279 16.297 28.498 1.00 26.97 167 ILE A O 1
ATOM 1316 N N . VAL A 1 168 ? -25.811 17.928 28.244 1.00 34.59 168 VAL A N 1
ATOM 1317 C CA . VAL A 1 168 ? -26.997 17.151 28.600 1.00 34.59 168 VAL A CA 1
ATOM 1318 C C . VAL A 1 168 ? -27.481 16.469 27.324 1.00 34.59 168 VAL A C 1
ATOM 1320 O O . VAL A 1 168 ? -28.029 17.121 26.442 1.00 34.59 168 VAL A O 1
ATOM 1323 N N . ILE A 1 169 ? -27.302 15.149 27.224 1.00 30.03 169 ILE A N 1
ATOM 1324 C CA . ILE A 1 169 ? -28.128 14.306 26.352 1.00 30.03 169 ILE A CA 1
ATOM 1325 C C . ILE A 1 169 ? -28.552 13.068 27.146 1.00 30.03 169 ILE A C 1
ATOM 1327 O O . ILE A 1 169 ? -27.804 12.109 27.300 1.00 30.03 169 ILE A O 1
ATOM 1331 N N . ASN A 1 170 ? -29.768 13.184 27.678 1.00 29.72 170 ASN A N 1
ATOM 1332 C CA . ASN A 1 170 ? -30.815 12.192 27.919 1.00 29.72 170 ASN A CA 1
ATOM 1333 C C . ASN A 1 170 ? -30.439 10.715 28.124 1.00 29.72 170 ASN A C 1
ATOM 1335 O O . ASN A 1 170 ? -29.978 10.016 27.222 1.00 29.72 170 ASN A O 1
ATOM 1339 N N . ASN A 1 171 ? -30.842 10.234 29.302 1.00 35.91 171 ASN A N 1
ATOM 1340 C CA . ASN A 1 171 ? -31.090 8.842 29.660 1.00 35.91 171 ASN A CA 1
ATOM 1341 C C . ASN A 1 171 ? -31.583 7.974 28.490 1.00 35.91 171 ASN A C 1
ATOM 1343 O O . ASN A 1 171 ? -32.718 8.114 28.035 1.00 35.91 171 ASN A O 1
ATOM 1347 N N . ARG A 1 172 ? -30.785 6.965 28.130 1.00 32.50 172 ARG A N 1
ATOM 1348 C CA . ARG A 1 172 ? -31.274 5.596 27.927 1.00 32.50 172 ARG A CA 1
ATOM 1349 C C . ARG A 1 172 ? -30.259 4.646 28.547 1.00 32.50 172 ARG A C 1
ATOM 1351 O O . ARG A 1 172 ? -29.078 4.715 28.232 1.00 32.50 172 ARG A O 1
ATOM 1358 N N . ASN A 1 173 ? -30.751 3.819 29.462 1.00 39.03 173 ASN A N 1
ATOM 1359 C CA . ASN A 1 173 ? -30.027 2.794 30.203 1.00 39.03 173 ASN A CA 1
ATOM 1360 C C . ASN A 1 173 ? -29.056 2.002 29.312 1.00 39.03 173 ASN A C 1
ATOM 1362 O O . ASN A 1 173 ? -29.493 1.111 28.592 1.00 39.03 173 ASN A O 1
ATOM 1366 N N . ASP A 1 174 ? -27.756 2.288 29.389 1.00 34.28 174 ASP A N 1
ATOM 1367 C CA . ASP A 1 174 ? -26.728 1.319 29.010 1.00 34.28 174 ASP A CA 1
ATOM 1368 C C . ASP A 1 174 ? -25.420 1.615 29.760 1.00 34.28 174 ASP A C 1
ATOM 1370 O O . ASP A 1 174 ? -24.737 2.621 29.542 1.00 34.28 174 ASP A O 1
ATOM 1374 N N . LYS A 1 175 ? -25.105 0.752 30.728 1.00 45.75 175 LYS A N 1
ATOM 1375 C CA . LYS A 1 175 ? -23.872 0.803 31.513 1.00 45.75 175 LYS A CA 1
ATOM 1376 C C . LYS A 1 175 ? -22.728 0.340 30.609 1.00 45.75 175 LYS A C 1
ATOM 1378 O O . LYS A 1 175 ? -22.731 -0.817 30.222 1.00 45.75 175 LYS A O 1
ATOM 1383 N N . THR A 1 176 ? -21.771 1.232 30.325 1.00 41.41 176 THR A N 1
ATOM 1384 C CA . THR A 1 176 ? -20.306 1.007 30.176 1.00 41.41 176 THR A CA 1
ATOM 1385 C C . THR A 1 176 ? -19.681 1.949 29.133 1.00 41.41 176 THR A C 1
ATOM 1387 O O . THR A 1 176 ? -19.147 1.511 28.112 1.00 41.41 176 THR A O 1
ATOM 1390 N N . PHE A 1 177 ? -19.703 3.256 29.385 1.00 39.28 177 PHE A N 1
ATOM 1391 C CA . PHE A 1 177 ? -18.703 4.156 28.807 1.00 39.28 177 PHE A CA 1
ATOM 1392 C C . PHE A 1 177 ? -17.682 4.469 29.898 1.00 39.28 177 PHE A C 1
ATOM 1394 O O . PHE A 1 177 ? -18.040 5.024 30.935 1.00 39.28 177 PHE A O 1
ATOM 1401 N N . VAL A 1 178 ? -16.418 4.106 29.672 1.00 52.44 178 VAL A N 1
ATOM 1402 C CA . VAL A 1 178 ? -15.309 4.626 30.478 1.00 52.44 178 VAL A CA 1
ATOM 1403 C C . VAL A 1 178 ? -15.188 6.106 30.125 1.00 52.44 178 VAL A C 1
ATOM 1405 O O . VAL A 1 178 ? -14.749 6.464 29.033 1.00 52.44 178 VAL A O 1
ATOM 1408 N N . ARG A 1 179 ? -15.704 6.966 31.003 1.00 56.22 179 ARG A N 1
ATOM 1409 C CA . ARG A 1 179 ? -15.656 8.423 30.864 1.00 56.22 179 ARG A CA 1
ATOM 1410 C C . ARG A 1 179 ? -14.401 8.924 31.571 1.00 56.22 179 ARG A C 1
ATOM 1412 O O . ARG A 1 179 ? -14.074 8.414 32.638 1.00 56.22 179 ARG A O 1
ATOM 1419 N N . TRP A 1 180 ? -13.720 9.908 30.983 1.00 61.97 180 TRP A N 1
ATOM 1420 C CA . TRP A 1 180 ? -12.592 10.586 31.625 1.00 61.97 180 TRP A CA 1
ATOM 1421 C C . TRP A 1 180 ? -12.999 11.060 33.025 1.00 61.97 180 TRP A C 1
ATOM 1423 O O . TRP A 1 180 ? -13.959 11.825 33.153 1.00 61.97 180 TRP A O 1
ATOM 1433 N N . LYS A 1 181 ? -12.286 10.594 34.054 1.00 70.38 181 LYS A N 1
ATOM 1434 C CA . LYS A 1 181 ? -12.472 11.030 35.440 1.00 70.38 181 LYS A CA 1
ATOM 1435 C C . LYS A 1 181 ? -11.350 11.996 35.786 1.00 70.38 181 LYS A C 1
ATOM 1437 O O . LYS A 1 181 ? -10.193 11.596 35.853 1.00 70.38 181 LYS A O 1
ATOM 1442 N N . SER A 1 182 ? -11.694 13.266 35.989 1.00 66.19 182 SER A N 1
ATOM 1443 C CA . SER A 1 182 ? -10.730 14.332 36.301 1.00 66.19 182 SER A CA 1
ATOM 1444 C C . SER A 1 182 ? -9.886 14.034 37.541 1.00 66.19 182 SER A C 1
ATOM 1446 O O . SER A 1 182 ? -8.728 14.428 37.584 1.00 66.19 182 SER A O 1
ATOM 1448 N N . GLU A 1 183 ? -10.444 13.299 38.502 1.00 75.06 183 GLU A N 1
ATOM 1449 C CA . GLU A 1 183 ? -9.778 12.866 39.739 1.00 75.06 183 GLU A CA 1
ATOM 1450 C C . GLU A 1 183 ? -8.618 11.888 39.490 1.00 75.06 183 GLU A C 1
ATOM 1452 O O . GLU A 1 183 ? -7.655 11.885 40.242 1.00 75.06 183 GLU A O 1
ATOM 1457 N N . GLN A 1 184 ? -8.667 11.100 38.409 1.00 74.50 184 GLN A N 1
ATOM 1458 C CA . GLN A 1 184 ? -7.623 10.128 38.053 1.00 74.50 184 GLN A CA 1
ATOM 1459 C C . GLN A 1 184 ? -6.608 10.695 37.039 1.00 74.50 184 GLN A C 1
ATOM 1461 O O . GLN A 1 184 ? -5.819 9.958 36.451 1.00 74.50 184 GLN A O 1
ATOM 1466 N N . LYS A 1 185 ? -6.634 12.015 36.790 1.00 74.12 185 LYS A N 1
ATOM 1467 C CA . LYS A 1 185 ? -5.741 12.680 35.827 1.00 74.12 185 LYS A CA 1
ATOM 1468 C C . LYS A 1 185 ? -4.268 12.531 36.213 1.00 74.12 185 LYS A C 1
ATOM 1470 O O . LYS A 1 185 ? -3.464 12.259 35.327 1.00 74.12 185 LYS A O 1
ATOM 1475 N N . SER A 1 186 ? -3.927 12.746 37.486 1.00 71.12 186 SER A N 1
ATOM 1476 C CA . SER A 1 186 ? -2.544 12.647 37.975 1.00 71.12 186 SER A CA 1
ATOM 1477 C C . SER A 1 186 ? -2.002 11.237 37.772 1.00 71.12 186 SER A C 1
ATOM 1479 O O . SER A 1 186 ? -0.981 11.077 37.122 1.00 71.12 186 SER A O 1
ATOM 1481 N N . GLU A 1 187 ? -2.764 10.216 38.168 1.00 79.62 187 GLU A N 1
ATOM 1482 C CA . GLU A 1 187 ? -2.369 8.814 38.007 1.00 79.62 187 GLU A CA 1
ATOM 1483 C C . GLU A 1 187 ? -2.121 8.427 36.535 1.00 79.62 187 GLU A C 1
ATOM 1485 O O . GLU A 1 187 ? -1.175 7.705 36.230 1.00 79.62 187 GLU A O 1
ATOM 1490 N N . TYR A 1 188 ? -2.940 8.917 35.597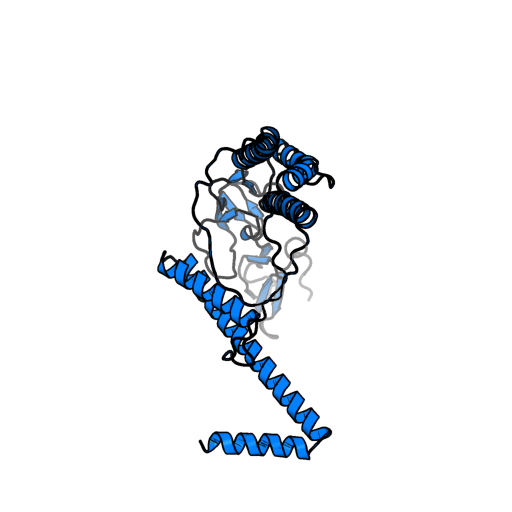 1.00 79.88 188 TYR A N 1
ATOM 1491 C CA . TYR A 1 188 ? -2.728 8.679 34.162 1.00 79.88 188 TYR A CA 1
ATOM 1492 C C . TYR A 1 188 ? -1.429 9.313 33.653 1.00 79.88 188 TYR A C 1
ATOM 1494 O O . TYR A 1 188 ? -0.695 8.698 32.879 1.00 79.88 188 TYR A O 1
ATOM 1502 N N . VAL A 1 189 ? -1.144 10.541 34.089 1.00 74.75 189 VAL A N 1
ATOM 1503 C CA . VAL A 1 189 ? 0.089 11.255 33.737 1.00 74.75 189 VAL A CA 1
ATOM 1504 C C . VAL A 1 189 ? 1.305 10.556 34.342 1.00 74.75 189 VAL A C 1
ATOM 1506 O O . VAL A 1 189 ? 2.271 10.318 33.619 1.00 74.75 189 VAL A O 1
ATO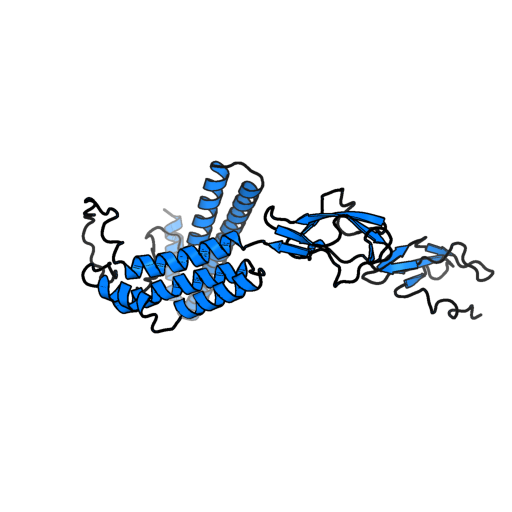M 1509 N N . ASP A 1 190 ? 1.228 10.146 35.608 1.00 76.56 190 ASP A N 1
ATOM 1510 C CA . ASP A 1 190 ? 2.301 9.438 36.308 1.00 76.56 190 ASP A CA 1
ATOM 1511 C C . ASP A 1 190 ? 2.620 8.101 35.634 1.00 76.56 190 ASP A C 1
ATOM 1513 O O . ASP A 1 190 ? 3.787 7.760 35.464 1.00 76.56 190 ASP A O 1
ATOM 1517 N N . ARG A 1 191 ? 1.611 7.356 35.161 1.00 78.56 191 ARG A N 1
ATOM 1518 C CA . ARG A 1 191 ? 1.836 6.107 34.411 1.00 78.56 191 ARG A CA 1
ATOM 1519 C C . ARG A 1 191 ? 2.530 6.332 33.072 1.00 78.56 191 ARG A C 1
ATOM 1521 O O . ARG A 1 191 ? 3.399 5.548 32.707 1.00 78.56 191 ARG A O 1
ATOM 1528 N N . ILE A 1 192 ? 2.183 7.397 32.348 1.00 76.75 192 ILE A N 1
ATOM 1529 C CA . ILE A 1 192 ? 2.895 7.758 31.113 1.00 76.75 192 ILE A CA 1
ATOM 1530 C C . ILE A 1 192 ? 4.334 8.164 31.435 1.00 76.75 192 ILE A C 1
ATOM 1532 O O . ILE A 1 192 ? 5.243 7.805 30.692 1.00 76.75 192 ILE A O 1
ATOM 1536 N N . HIS A 1 193 ? 4.535 8.919 32.515 1.00 70.00 193 HIS A N 1
ATOM 1537 C CA . HIS A 1 193 ? 5.839 9.442 32.904 1.00 70.00 193 HIS A CA 1
ATOM 1538 C C . HIS A 1 193 ? 6.799 8.347 33.374 1.00 70.00 193 HIS A C 1
ATOM 1540 O O . HIS A 1 193 ? 7.937 8.292 32.914 1.00 70.00 193 HIS A O 1
ATOM 1546 N N . ASN A 1 194 ? 6.319 7.474 34.258 1.00 74.88 194 ASN A N 1
ATOM 1547 C CA . ASN A 1 194 ? 7.107 6.400 34.852 1.00 74.88 194 ASN A CA 1
ATOM 1548 C C . ASN A 1 194 ? 7.417 5.279 33.856 1.00 74.88 194 ASN A C 1
ATOM 1550 O O . ASN A 1 194 ? 8.272 4.452 34.152 1.00 74.88 194 ASN A O 1
ATOM 1554 N N . ASP A 1 195 ? 6.736 5.265 32.701 1.00 70.44 195 ASP A N 1
ATOM 1555 C CA . ASP A 1 195 ? 6.984 4.356 31.578 1.00 70.44 195 ASP A CA 1
ATOM 1556 C C . ASP A 1 195 ? 7.239 2.912 32.048 1.00 70.44 195 ASP A C 1
ATOM 1558 O O . ASP A 1 195 ? 8.298 2.353 31.771 1.00 70.44 195 ASP A O 1
ATOM 1562 N N . PRO A 1 196 ? 6.310 2.293 32.803 1.00 71.06 196 PRO A N 1
ATOM 1563 C CA . PRO A 1 196 ? 6.569 1.018 33.474 1.00 71.06 196 PRO A CA 1
ATOM 1564 C C . PRO A 1 196 ? 6.909 -0.119 32.496 1.00 71.06 196 PRO A C 1
ATOM 1566 O O . PRO A 1 196 ? 7.604 -1.061 32.866 1.00 71.06 196 PRO A O 1
ATOM 1569 N N . GLU A 1 197 ? 6.452 -0.024 31.243 1.00 73.06 197 GLU A N 1
ATOM 1570 C CA . GLU A 1 197 ? 6.779 -0.966 30.163 1.00 73.06 197 GLU A CA 1
ATOM 1571 C C . GLU A 1 197 ? 7.993 -0.537 29.309 1.00 73.06 197 GLU A C 1
ATOM 1573 O O . GLU A 1 197 ? 8.360 -1.239 28.367 1.00 73.06 197 GLU A O 1
ATOM 1578 N N . GLY A 1 198 ? 8.619 0.610 29.596 1.00 79.56 198 GLY A N 1
ATOM 1579 C CA . GLY A 1 198 ? 9.796 1.110 28.879 1.00 79.56 198 GLY A CA 1
ATOM 1580 C C . GLY A 1 198 ? 9.534 1.522 27.423 1.00 79.56 198 GLY A C 1
ATOM 1581 O O . GLY A 1 198 ? 10.472 1.583 26.620 1.00 79.56 198 GLY A O 1
ATOM 1582 N N . ILE A 1 199 ? 8.277 1.761 27.033 1.00 76.50 199 ILE A N 1
ATOM 1583 C CA . ILE A 1 199 ? 7.889 2.044 25.644 1.00 76.50 199 ILE A CA 1
ATOM 1584 C C . ILE A 1 199 ? 8.426 3.404 25.203 1.00 76.50 199 ILE A C 1
ATOM 1586 O O . ILE A 1 199 ? 8.994 3.509 24.116 1.00 76.50 199 ILE A O 1
ATOM 1590 N N . LEU A 1 200 ? 8.270 4.452 26.018 1.00 73.06 200 LEU A N 1
ATOM 1591 C CA . LEU A 1 200 ? 8.789 5.780 25.670 1.00 73.06 200 LEU A CA 1
ATOM 1592 C C . LEU A 1 200 ? 10.313 5.782 25.626 1.00 73.06 200 LEU A C 1
ATOM 1594 O O . LEU A 1 200 ? 10.893 6.416 24.749 1.00 73.06 200 LEU A O 1
ATOM 1598 N N . THR A 1 201 ? 10.947 5.046 26.532 1.00 78.56 201 THR A N 1
ATOM 1599 C CA . THR A 1 201 ? 12.400 4.856 26.562 1.00 78.56 201 THR A CA 1
ATOM 1600 C C . THR A 1 201 ? 12.887 4.159 25.289 1.00 78.56 201 THR A C 1
ATOM 1602 O O . THR A 1 201 ? 13.810 4.633 24.632 1.00 78.56 201 THR A O 1
ATOM 1605 N N . THR A 1 202 ? 12.198 3.098 24.862 1.00 82.31 202 THR A N 1
ATOM 1606 C CA . THR A 1 202 ? 12.482 2.395 23.600 1.00 82.31 202 THR A CA 1
ATOM 1607 C C . THR A 1 202 ? 12.292 3.307 22.385 1.00 82.31 202 THR A C 1
ATOM 1609 O O . THR A 1 202 ? 13.108 3.301 21.465 1.00 82.31 202 THR A O 1
ATOM 1612 N N . VAL A 1 203 ? 11.232 4.124 22.379 1.00 79.06 203 VAL A N 1
ATOM 1613 C CA . VAL A 1 203 ? 10.969 5.099 21.312 1.00 79.06 203 VAL A CA 1
ATOM 1614 C C . VAL A 1 203 ? 12.058 6.172 21.250 1.00 79.06 203 VAL A C 1
ATOM 1616 O O . VAL A 1 203 ? 12.478 6.523 20.150 1.00 79.06 203 VAL A O 1
ATOM 1619 N N . MET A 1 204 ? 12.523 6.678 22.398 1.00 75.06 204 MET A N 1
ATOM 1620 C CA . MET A 1 204 ? 13.615 7.656 22.466 1.00 75.06 204 MET A CA 1
ATOM 1621 C C . MET A 1 204 ? 14.910 7.070 21.896 1.00 75.06 204 MET A C 1
ATOM 1623 O O . MET A 1 204 ? 15.449 7.638 20.953 1.00 75.06 204 MET A O 1
ATOM 1627 N N . ASN A 1 205 ? 15.320 5.881 22.348 1.00 80.19 205 ASN A N 1
ATOM 1628 C CA . ASN A 1 205 ? 16.526 5.216 21.840 1.00 80.19 205 ASN A CA 1
ATOM 1629 C C . ASN A 1 205 ? 16.456 4.978 20.323 1.00 80.19 205 ASN A C 1
ATOM 1631 O O . ASN A 1 205 ? 17.411 5.236 19.597 1.00 80.19 205 ASN A O 1
ATOM 1635 N N . LYS A 1 206 ? 15.294 4.542 19.822 1.00 80.38 206 LYS A N 1
ATOM 1636 C CA . LYS A 1 206 ? 15.089 4.314 18.388 1.00 80.38 206 LYS A CA 1
ATOM 1637 C C . LYS A 1 206 ? 15.126 5.608 17.576 1.00 80.38 206 LYS A C 1
ATOM 1639 O O . LYS A 1 206 ? 15.608 5.611 16.449 1.00 80.38 206 LYS A O 1
ATOM 1644 N N . LEU A 1 207 ? 14.600 6.707 18.115 1.00 73.44 207 LEU A N 1
ATOM 1645 C CA . LEU A 1 207 ? 14.701 8.019 17.476 1.00 73.44 207 LEU A CA 1
ATOM 1646 C C . LEU A 1 207 ? 16.150 8.521 17.446 1.00 73.44 207 LEU A C 1
ATOM 1648 O O . LEU A 1 207 ? 16.557 9.069 16.423 1.00 73.44 207 LEU A O 1
ATOM 1652 N N . ASP A 1 208 ? 16.917 8.296 18.513 1.00 74.12 208 ASP A N 1
ATOM 1653 C CA . ASP A 1 208 ? 18.334 8.665 18.583 1.00 74.12 208 ASP A CA 1
ATOM 1654 C C . ASP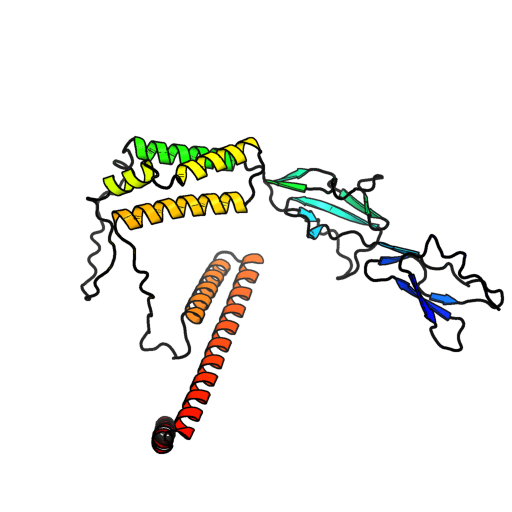 A 1 208 ? 19.165 7.878 17.557 1.00 74.12 208 ASP A C 1
ATOM 1656 O O . ASP A 1 208 ? 19.899 8.478 16.771 1.00 74.12 208 ASP A O 1
ATOM 1660 N N . GLU A 1 209 ? 18.980 6.556 17.467 1.00 74.81 209 GLU A N 1
ATOM 1661 C CA . GLU A 1 209 ? 19.638 5.705 16.461 1.00 74.81 209 GLU A CA 1
ATOM 1662 C C . GLU A 1 209 ? 19.345 6.168 15.023 1.00 74.81 209 GLU A C 1
ATOM 1664 O O . GLU A 1 209 ? 20.256 6.320 14.204 1.00 74.81 209 GLU A O 1
ATOM 1669 N N . LEU A 1 210 ? 18.074 6.444 14.716 1.00 71.94 210 LEU A N 1
ATOM 1670 C CA . LEU A 1 210 ? 17.649 6.907 13.391 1.00 71.94 210 LEU A CA 1
ATOM 1671 C C . LEU A 1 210 ? 18.144 8.323 13.071 1.00 71.94 210 LEU A C 1
A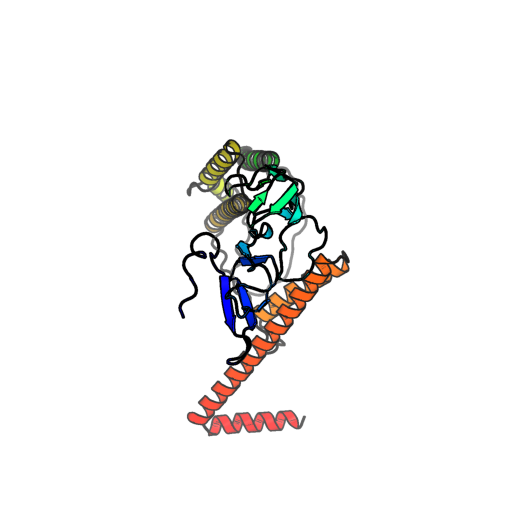TOM 1673 O O . LEU A 1 210 ? 18.362 8.658 11.904 1.00 71.94 210 LEU A O 1
ATOM 1677 N N . SER A 1 211 ? 18.315 9.164 14.093 1.00 66.38 211 SER A N 1
ATOM 1678 C CA . SER A 1 211 ? 18.864 10.511 13.946 1.00 66.38 211 SER A CA 1
ATOM 1679 C C . SER A 1 211 ? 20.361 10.483 13.642 1.00 66.38 211 SER A C 1
ATOM 1681 O O . SER A 1 211 ? 20.824 11.277 12.825 1.00 66.38 211 SER A O 1
ATOM 1683 N N . VAL A 1 212 ? 21.116 9.572 14.262 1.00 69.75 212 VAL A N 1
ATOM 1684 C CA . VAL A 1 212 ? 22.563 9.423 14.033 1.00 69.75 212 VAL A CA 1
ATOM 1685 C C . VAL A 1 212 ? 22.854 8.889 12.629 1.00 69.75 212 VAL A C 1
ATOM 1687 O O . VAL A 1 212 ? 23.753 9.387 11.953 1.00 69.75 212 VAL A O 1
ATOM 1690 N N . ASN A 1 213 ? 22.072 7.917 12.156 1.00 63.34 213 ASN A N 1
ATOM 1691 C CA . ASN A 1 213 ? 22.323 7.252 10.874 1.00 63.34 213 ASN A CA 1
ATOM 1692 C C . ASN A 1 213 ? 21.703 7.973 9.661 1.00 63.34 213 ASN A C 1
ATOM 1694 O O . ASN A 1 213 ? 22.038 7.655 8.516 1.00 63.34 213 ASN A O 1
ATOM 1698 N N . ASN A 1 214 ? 20.826 8.958 9.897 1.00 61.78 214 ASN A N 1
ATOM 1699 C CA . ASN A 1 214 ? 20.091 9.718 8.878 1.00 61.78 214 ASN A CA 1
ATOM 1700 C C . ASN A 1 214 ? 19.449 8.823 7.793 1.00 61.78 214 ASN A C 1
ATOM 1702 O O . ASN A 1 214 ? 19.496 9.110 6.593 1.00 61.78 214 ASN A O 1
ATOM 1706 N N . ASP A 1 215 ? 18.884 7.694 8.219 1.00 59.84 215 ASP A N 1
ATOM 1707 C CA . ASP A 1 215 ? 18.391 6.617 7.356 1.00 59.84 215 ASP A CA 1
ATOM 1708 C C . ASP A 1 215 ? 16.936 6.214 7.644 1.00 59.84 215 ASP A C 1
ATOM 1710 O O . ASP A 1 215 ? 16.456 5.207 7.120 1.00 59.84 215 ASP A O 1
ATOM 1714 N N . ALA A 1 216 ? 16.203 7.030 8.408 1.00 64.94 216 ALA A N 1
ATOM 1715 C CA . ALA A 1 216 ? 14.816 6.752 8.759 1.00 64.94 216 ALA A CA 1
ATOM 1716 C C . ALA A 1 216 ? 13.935 6.487 7.534 1.00 64.94 216 ALA A C 1
ATOM 1718 O O . ALA A 1 216 ? 13.906 7.249 6.567 1.00 64.94 216 ALA A O 1
ATOM 1719 N N . THR A 1 217 ? 13.147 5.418 7.591 1.00 65.50 217 THR A N 1
ATOM 1720 C CA . THR A 1 217 ? 12.148 5.110 6.571 1.00 65.50 217 THR A CA 1
ATOM 1721 C C . THR A 1 217 ? 10.756 5.567 7.008 1.00 65.50 217 THR A C 1
ATOM 1723 O O . THR A 1 217 ? 10.469 5.807 8.183 1.00 65.50 217 THR A O 1
ATOM 1726 N N . GLN A 1 218 ? 9.817 5.627 6.059 1.00 57.16 218 GLN A N 1
ATOM 1727 C CA . GLN A 1 218 ? 8.406 5.873 6.377 1.00 57.16 218 GLN A CA 1
ATOM 1728 C C . GLN A 1 218 ? 7.834 4.811 7.337 1.00 57.16 218 GLN A C 1
ATOM 1730 O O . GLN A 1 218 ? 6.917 5.100 8.108 1.00 57.16 218 GLN A O 1
ATOM 1735 N N . ASN A 1 219 ? 8.350 3.579 7.284 1.00 67.06 219 ASN A N 1
ATOM 1736 C CA . ASN A 1 219 ? 7.908 2.507 8.166 1.00 67.06 219 ASN A CA 1
ATOM 1737 C C . ASN A 1 219 ? 8.368 2.751 9.607 1.00 67.06 219 ASN A C 1
ATOM 1739 O O . ASN A 1 219 ? 7.585 2.548 10.531 1.00 67.06 219 ASN A O 1
ATOM 1743 N N . ASP A 1 220 ? 9.583 3.264 9.790 1.00 68.00 220 ASP A N 1
ATOM 1744 C CA . ASP A 1 220 ? 10.128 3.582 11.111 1.00 68.00 220 ASP A CA 1
ATOM 1745 C C . ASP A 1 220 ? 9.310 4.670 11.803 1.00 68.00 220 ASP A C 1
ATOM 1747 O O . ASP A 1 220 ? 8.886 4.491 12.944 1.00 68.00 220 ASP A O 1
ATOM 1751 N N . ILE A 1 221 ? 8.963 5.731 11.068 1.00 68.12 221 ILE A N 1
ATOM 1752 C CA . ILE A 1 221 ? 8.098 6.808 11.567 1.00 68.12 221 ILE A CA 1
ATOM 1753 C C . ILE A 1 221 ? 6.706 6.270 11.938 1.00 68.12 221 ILE A C 1
ATOM 1755 O O . ILE A 1 221 ? 6.170 6.604 12.995 1.00 68.12 221 ILE A O 1
ATOM 1759 N N . ASN A 1 222 ? 6.107 5.417 11.097 1.00 69.38 222 ASN A N 1
ATOM 1760 C CA . ASN A 1 222 ? 4.801 4.820 11.398 1.00 69.38 222 ASN A CA 1
ATOM 1761 C C . ASN A 1 222 ? 4.844 3.961 12.666 1.00 69.38 222 ASN A C 1
ATOM 1763 O O . ASN A 1 222 ? 3.915 4.030 13.468 1.00 69.38 222 ASN A O 1
ATOM 1767 N N . ASN A 1 223 ? 5.903 3.171 12.846 1.00 75.19 223 ASN A N 1
ATOM 1768 C CA . ASN A 1 223 ? 6.071 2.319 14.019 1.00 75.19 223 ASN A CA 1
ATOM 1769 C C . ASN A 1 223 ? 6.218 3.161 15.290 1.00 75.19 223 ASN A C 1
ATOM 1771 O O . ASN A 1 223 ? 5.474 2.938 16.236 1.00 75.19 223 ASN A O 1
ATOM 1775 N N . ILE A 1 224 ? 7.042 4.214 15.263 1.00 75.19 224 ILE A N 1
ATOM 1776 C CA . ILE A 1 224 ? 7.197 5.150 16.389 1.00 75.19 224 ILE A CA 1
ATOM 1777 C C . ILE A 1 224 ? 5.850 5.765 16.801 1.00 75.19 224 ILE A C 1
ATOM 1779 O O . ILE A 1 224 ? 5.500 5.797 17.979 1.00 75.19 224 ILE A O 1
ATOM 1783 N N . VAL A 1 225 ? 5.044 6.213 15.833 1.00 73.81 225 VAL A N 1
ATOM 1784 C CA . VAL A 1 225 ? 3.708 6.769 16.114 1.00 73.81 225 VAL A CA 1
ATOM 1785 C C . VAL A 1 225 ? 2.766 5.714 16.703 1.00 73.81 225 VAL A C 1
ATOM 1787 O O . VAL A 1 225 ? 1.946 6.029 17.573 1.00 73.81 225 VAL A O 1
ATOM 1790 N N . LEU A 1 226 ? 2.851 4.466 16.235 1.00 73.81 226 LEU A N 1
ATOM 1791 C CA . LEU A 1 226 ? 2.060 3.362 16.778 1.00 73.81 226 LEU A CA 1
ATOM 1792 C C . LEU A 1 226 ? 2.469 3.027 18.214 1.00 73.81 226 LEU A C 1
ATOM 1794 O O . LEU A 1 226 ? 1.573 2.829 19.033 1.00 73.81 226 LEU A O 1
ATOM 1798 N N . ASP A 1 227 ? 3.764 3.040 18.519 1.00 78.44 227 ASP A N 1
ATOM 1799 C CA . ASP A 1 227 ? 4.311 2.747 19.845 1.00 78.44 227 ASP A CA 1
ATOM 1800 C C . ASP A 1 227 ? 3.917 3.833 20.859 1.00 78.44 227 ASP A C 1
ATOM 1802 O O . ASP A 1 227 ? 3.353 3.520 21.909 1.00 78.44 227 ASP A O 1
ATOM 1806 N N . ILE A 1 228 ? 4.046 5.119 20.501 1.00 76.69 228 ILE A N 1
ATOM 1807 C CA . ILE A 1 228 ? 3.549 6.239 21.328 1.00 76.69 228 ILE A CA 1
ATOM 1808 C C . ILE A 1 228 ? 2.033 6.121 21.538 1.00 76.69 228 ILE A C 1
ATOM 1810 O O . ILE A 1 228 ? 1.526 6.255 22.654 1.00 76.69 228 ILE A O 1
ATOM 1814 N N . SER A 1 229 ? 1.280 5.842 20.466 1.00 77.25 229 SER A N 1
ATOM 1815 C CA . SER A 1 229 ? -0.172 5.683 20.568 1.00 77.25 229 SER A CA 1
ATOM 1816 C C . SER A 1 229 ? -0.568 4.491 21.435 1.00 77.25 229 SER A C 1
ATOM 1818 O O . SER A 1 229 ? -1.646 4.533 22.035 1.00 77.25 229 SER A O 1
ATOM 1820 N N . LYS A 1 230 ? 0.228 3.423 21.434 1.00 79.44 230 LYS A N 1
ATOM 1821 C CA . LYS A 1 230 ? 0.010 2.239 22.256 1.00 79.44 230 LYS A CA 1
ATOM 1822 C C . LYS A 1 230 ? 0.235 2.584 23.726 1.00 79.44 230 LYS A C 1
ATOM 1824 O O . LYS A 1 230 ? -0.694 2.384 24.497 1.00 79.44 230 LYS A O 1
ATOM 1829 N N . ASN A 1 231 ? 1.350 3.233 24.066 1.00 81.62 231 ASN A N 1
ATOM 1830 C CA . ASN A 1 231 ? 1.638 3.648 25.441 1.00 81.62 231 ASN A CA 1
ATOM 1831 C C . ASN A 1 231 ? 0.495 4.475 26.058 1.00 81.62 231 ASN A C 1
ATOM 1833 O O . ASN A 1 231 ? -0.014 4.154 27.126 1.00 81.62 231 ASN A O 1
ATOM 1837 N N . PHE A 1 232 ? -0.009 5.484 25.338 1.00 80.12 232 PHE A N 1
ATOM 1838 C CA . PHE A 1 232 ? -1.145 6.281 25.824 1.00 80.12 232 PHE A CA 1
ATOM 1839 C C . PHE A 1 232 ? -2.429 5.464 26.003 1.00 80.12 232 PHE A C 1
ATOM 1841 O O . PHE A 1 232 ? -3.218 5.735 26.905 1.00 80.12 232 PHE A O 1
ATOM 1848 N N . LYS A 1 233 ? -2.673 4.471 25.141 1.00 77.44 233 LYS A N 1
ATOM 1849 C CA . LYS A 1 233 ? -3.852 3.604 25.266 1.00 77.44 233 LYS A CA 1
ATOM 1850 C C . LYS A 1 233 ? -3.733 2.655 26.445 1.00 77.44 233 LYS A C 1
ATOM 1852 O O . LYS A 1 233 ? -4.747 2.429 27.098 1.00 77.44 233 LYS A O 1
ATOM 1857 N N . ASP A 1 234 ? -2.548 2.114 26.686 1.00 81.38 234 ASP A N 1
ATOM 1858 C CA . ASP A 1 234 ? -2.307 1.154 27.756 1.00 81.38 234 ASP A CA 1
ATOM 1859 C C . ASP A 1 234 ? -2.339 1.871 29.112 1.00 81.38 234 ASP A C 1
ATOM 1861 O O . ASP A 1 234 ? -3.138 1.488 29.965 1.00 81.38 234 ASP A O 1
ATOM 1865 N N . ALA A 1 235 ? -1.672 3.026 29.241 1.00 82.19 235 ALA A N 1
ATOM 1866 C CA . ALA A 1 235 ? -1.804 3.899 30.410 1.00 82.19 235 ALA A CA 1
ATOM 1867 C C . ALA A 1 235 ? -3.271 4.286 30.677 1.00 82.19 235 ALA A C 1
ATOM 1869 O O . ALA A 1 235 ? -3.746 4.226 31.808 1.00 82.19 235 ALA A O 1
ATOM 1870 N N . ALA A 1 236 ? -4.043 4.614 29.633 1.00 78.00 236 ALA A N 1
ATOM 1871 C CA . ALA A 1 236 ? -5.455 4.961 29.794 1.00 78.00 236 ALA A CA 1
ATOM 1872 C C . ALA A 1 236 ? -6.305 3.749 30.200 1.00 78.00 236 ALA A C 1
ATOM 1874 O O . ALA A 1 236 ? -7.251 3.885 30.975 1.00 78.00 236 ALA A O 1
ATOM 1875 N N . ALA A 1 237 ? -5.996 2.569 29.662 1.00 78.56 237 ALA A N 1
ATOM 1876 C CA . ALA A 1 237 ? -6.691 1.332 29.985 1.00 78.56 237 ALA A CA 1
ATOM 1877 C C . ALA A 1 237 ? -6.432 0.886 31.427 1.00 78.56 237 ALA A C 1
ATOM 1879 O O . ALA A 1 237 ? -7.328 0.301 32.036 1.00 78.56 237 ALA A O 1
ATOM 1880 N N . GLU A 1 238 ? -5.248 1.162 31.966 1.00 82.62 238 GLU A N 1
ATOM 1881 C CA . GLU A 1 238 ? -4.921 0.915 33.368 1.00 82.62 238 GLU A CA 1
ATOM 1882 C C . GLU A 1 238 ? -5.580 1.933 34.297 1.00 82.62 238 GLU A C 1
ATOM 1884 O O . GLU A 1 238 ? -6.231 1.532 35.258 1.00 82.62 238 GLU A O 1
ATOM 1889 N N . THR A 1 239 ? -5.491 3.232 33.992 1.00 80.50 239 THR A N 1
ATOM 1890 C CA . THR A 1 239 ? -6.037 4.276 34.874 1.00 80.50 239 THR A CA 1
ATOM 1891 C C . THR A 1 239 ? -7.565 4.321 34.868 1.00 80.50 239 THR A C 1
ATOM 1893 O O . THR A 1 239 ? -8.203 4.451 35.913 1.00 80.50 239 THR A O 1
ATOM 1896 N N . PHE A 1 240 ? -8.182 4.224 33.689 1.00 78.00 240 PHE A N 1
ATOM 1897 C CA . PHE A 1 240 ? -9.629 4.405 33.535 1.00 78.00 240 PHE A CA 1
ATOM 1898 C C . PHE A 1 240 ? -10.380 3.084 33.301 1.00 78.00 240 PHE A C 1
ATOM 1900 O O . PHE A 1 240 ? -11.612 3.054 33.346 1.00 78.00 240 PHE A O 1
ATOM 1907 N N . GLY A 1 241 ? -9.662 1.982 33.071 1.00 74.06 241 GLY A N 1
ATOM 1908 C CA . GLY A 1 241 ? -10.226 0.685 32.710 1.00 74.06 241 GLY A CA 1
ATOM 1909 C C . GLY A 1 241 ? -10.313 0.460 31.195 1.00 74.06 241 GLY A C 1
ATOM 1910 O O . GLY A 1 241 ? -10.377 1.386 30.381 1.00 74.06 241 GLY A O 1
ATOM 1911 N N . LYS A 1 242 ? -10.348 -0.813 30.782 1.00 64.44 242 LYS A N 1
ATOM 1912 C CA . LYS A 1 242 ? -10.442 -1.195 29.365 1.00 64.44 242 LYS A CA 1
ATOM 1913 C C . LYS A 1 242 ? -11.811 -0.825 28.798 1.00 64.44 242 LYS A C 1
ATOM 1915 O O . LYS A 1 242 ? -12.844 -1.330 29.234 1.00 64.44 242 LYS A O 1
ATOM 1920 N N . VAL A 1 243 ? -11.819 -0.008 27.745 1.00 56.75 243 VAL A N 1
ATOM 1921 C CA . VAL A 1 243 ? -13.021 0.190 26.929 1.00 56.75 243 VAL A CA 1
ATOM 1922 C C . VAL A 1 243 ? -13.351 -1.137 26.254 1.00 56.75 243 VAL A C 1
ATOM 1924 O O . VAL A 1 243 ? -12.706 -1.531 25.276 1.00 56.75 243 VAL A O 1
ATOM 1927 N N . ASN A 1 244 ? -14.392 -1.814 26.735 1.00 51.59 244 ASN A N 1
ATOM 1928 C CA . ASN A 1 244 ? -15.043 -2.845 25.946 1.00 51.59 244 ASN A CA 1
ATOM 1929 C C . ASN A 1 244 ? -15.512 -2.173 24.660 1.00 51.59 244 ASN A C 1
ATOM 1931 O O . ASN A 1 244 ? -16.421 -1.342 24.671 1.00 51.59 244 ASN A O 1
ATOM 1935 N N . LYS A 1 245 ? -14.867 -2.497 23.534 1.00 46.62 245 LYS A N 1
ATOM 1936 C CA . LYS A 1 245 ? -15.398 -2.151 22.218 1.00 46.62 245 LYS A CA 1
ATOM 1937 C C . LYS A 1 245 ? -16.711 -2.900 22.089 1.00 46.62 245 LYS A C 1
ATOM 1939 O O . LYS A 1 245 ? -16.736 -4.009 21.554 1.00 46.62 245 LYS A O 1
ATOM 1944 N N . HIS A 1 246 ? -17.800 -2.286 22.540 1.00 44.81 246 HIS A N 1
ATOM 1945 C CA . HIS A 1 246 ? -19.120 -2.676 22.102 1.00 44.81 246 HIS A CA 1
ATOM 1946 C C . HIS A 1 246 ? -19.047 -2.684 20.586 1.00 44.81 246 HIS A C 1
ATOM 1948 O O . HIS A 1 246 ? -18.790 -1.668 19.929 1.00 44.81 246 HIS A O 1
ATOM 1954 N N . LYS A 1 247 ? -19.168 -3.879 20.003 1.00 37.84 247 LYS A N 1
ATOM 1955 C CA . LYS A 1 247 ? -19.479 -3.988 18.589 1.00 37.84 247 LYS A CA 1
ATOM 1956 C C . LYS A 1 247 ? -20.833 -3.311 18.501 1.00 37.84 247 LYS A C 1
ATOM 1958 O O . LYS A 1 247 ? -21.830 -3.956 18.789 1.00 37.84 247 LYS A O 1
ATOM 1963 N N . HIS A 1 248 ? -20.865 -2.027 18.150 1.00 42.25 248 HIS A N 1
ATOM 1964 C CA . HIS A 1 248 ? -22.093 -1.364 17.755 1.00 42.25 248 HIS A CA 1
ATOM 1965 C C . HIS A 1 248 ? -22.639 -2.134 16.549 1.00 42.25 248 HIS A C 1
ATOM 1967 O O . HIS A 1 248 ? -22.344 -1.835 15.389 1.00 42.25 248 HIS A O 1
ATOM 1973 N N . PHE A 1 249 ? -23.406 -3.181 16.824 1.00 41.34 249 PHE A N 1
ATOM 1974 C CA . PHE A 1 249 ? -24.405 -3.702 15.931 1.00 41.34 249 PHE A CA 1
ATOM 1975 C C . PHE A 1 249 ? -25.557 -2.719 16.045 1.00 41.34 249 PHE A C 1
ATOM 1977 O O . PHE A 1 249 ? -26.550 -2.972 16.711 1.00 41.34 249 PHE A O 1
ATOM 1984 N N . TYR A 1 250 ? -25.423 -1.575 15.373 1.00 45.59 250 TYR A N 1
ATOM 1985 C CA . TYR A 1 250 ? -26.615 -0.884 14.914 1.00 45.59 250 TYR A CA 1
ATOM 1986 C C . TYR A 1 250 ? -27.287 -1.836 13.917 1.00 45.59 250 TYR A C 1
ATOM 1988 O O . TYR A 1 250 ? -27.031 -1.773 12.713 1.00 45.59 250 TYR A O 1
ATOM 1996 N N . LYS A 1 251 ? -28.109 -2.767 14.410 1.00 43.25 251 LYS A N 1
ATOM 1997 C CA . LYS A 1 251 ? -29.264 -3.210 13.640 1.00 43.25 251 LYS A CA 1
ATOM 1998 C C . LYS A 1 251 ? -30.148 -1.974 13.578 1.00 43.25 251 LYS A C 1
ATOM 2000 O O . LYS A 1 251 ? -30.904 -1.696 14.495 1.00 43.25 251 LYS A O 1
ATOM 2005 N N . HIS A 1 252 ? -29.980 -1.173 12.531 1.00 47.09 252 HIS A N 1
ATOM 2006 C CA . HIS A 1 252 ? -31.062 -0.280 12.158 1.00 47.09 252 HIS A CA 1
ATOM 2007 C C . HIS A 1 252 ? -32.246 -1.197 11.848 1.00 47.09 252 HIS A C 1
ATOM 2009 O O . HIS A 1 252 ? -32.097 -2.083 11.001 1.00 47.09 252 HIS A O 1
ATOM 2015 N N . GLU A 1 253 ? -33.373 -1.011 12.536 1.00 50.31 253 GLU A N 1
ATOM 2016 C CA . GLU A 1 253 ? -34.597 -1.820 12.385 1.00 50.31 253 GLU A CA 1
ATOM 2017 C C . GLU A 1 253 ? -35.073 -1.922 10.925 1.00 50.31 253 GLU A C 1
ATOM 2019 O O . GLU A 1 253 ? -35.737 -2.882 10.562 1.00 50.31 253 GLU A O 1
ATOM 2024 N N . ASN A 1 254 ? -34.604 -1.024 10.048 1.00 56.00 254 ASN A N 1
ATOM 2025 C CA . ASN A 1 254 ? -34.921 -0.990 8.617 1.00 56.00 254 ASN A CA 1
ATOM 2026 C C . ASN A 1 254 ? -33.744 -1.356 7.685 1.00 56.00 254 ASN A C 1
ATOM 2028 O O . ASN A 1 254 ? -33.795 -1.109 6.477 1.00 56.00 254 ASN A O 1
ATOM 2032 N N . SER A 1 255 ? -32.634 -1.893 8.204 1.00 65.56 255 SER A N 1
ATOM 2033 C CA . SER A 1 255 ? -31.519 -2.329 7.349 1.00 65.56 255 SER A CA 1
ATOM 2034 C C . SER A 1 255 ? -31.812 -3.683 6.711 1.00 65.56 255 SER A C 1
ATOM 2036 O O . SER A 1 255 ? -32.228 -4.625 7.380 1.00 65.56 255 SER A O 1
ATOM 2038 N N . LYS A 1 256 ? -31.572 -3.788 5.397 1.00 81.81 256 LYS A N 1
ATOM 2039 C CA . LYS A 1 256 ? -31.742 -5.050 4.668 1.00 81.81 256 LYS A CA 1
ATOM 2040 C C . LYS A 1 256 ? -30.951 -6.166 5.377 1.00 81.81 256 LYS A C 1
ATOM 2042 O O . LYS A 1 256 ? -29.794 -5.916 5.721 1.00 81.81 256 LYS A O 1
ATOM 2047 N N . PRO A 1 257 ? -31.490 -7.391 5.517 1.00 82.25 257 PRO A N 1
ATOM 2048 C CA . PRO A 1 257 ? -30.853 -8.473 6.284 1.00 82.25 257 PRO A CA 1
ATOM 2049 C C . PRO A 1 257 ? -29.418 -8.813 5.848 1.00 82.25 257 PRO A C 1
ATOM 2051 O O . PRO A 1 257 ? -28.587 -9.247 6.641 1.00 82.25 257 PRO A O 1
ATOM 2054 N N . TRP A 1 258 ? -29.103 -8.576 4.575 1.00 85.88 258 TRP A N 1
ATOM 2055 C CA . TRP A 1 258 ? -27.789 -8.812 3.980 1.00 85.88 258 TRP A CA 1
ATOM 2056 C C . TRP A 1 258 ? -26.806 -7.636 4.121 1.00 85.88 258 TRP A C 1
ATOM 2058 O O . TRP A 1 258 ? -25.618 -7.779 3.817 1.00 85.88 258 TRP A O 1
ATOM 2068 N N . PHE A 1 259 ? -27.262 -6.462 4.571 1.00 86.62 259 PHE A N 1
ATOM 2069 C CA . PHE A 1 259 ? -26.436 -5.266 4.718 1.00 86.62 259 PHE A CA 1
ATOM 2070 C C . PHE A 1 259 ? -25.656 -5.306 6.038 1.00 86.62 259 PHE A C 1
ATOM 2072 O O . PHE A 1 259 ? -26.108 -4.862 7.089 1.00 86.62 259 PHE A O 1
ATOM 2079 N N . ASN A 1 260 ? -24.441 -5.842 5.979 1.00 82.56 260 ASN A N 1
ATOM 2080 C CA . ASN A 1 260 ? -23.592 -6.049 7.152 1.00 82.56 260 ASN A CA 1
ATOM 2081 C C . ASN A 1 260 ? -22.586 -4.895 7.387 1.00 82.56 260 ASN A C 1
ATOM 2083 O O . ASN A 1 260 ? -22.501 -3.918 6.634 1.00 82.56 260 ASN A O 1
ATOM 2087 N N . ARG A 1 261 ? -21.746 -5.026 8.427 1.00 85.12 261 ARG A N 1
ATOM 2088 C CA . ARG A 1 261 ? -20.691 -4.049 8.768 1.00 85.12 261 ARG A CA 1
ATOM 2089 C C . ARG A 1 261 ? -19.753 -3.735 7.593 1.00 85.12 261 ARG A C 1
ATOM 2091 O O . ARG A 1 261 ? -19.358 -2.581 7.445 1.00 85.12 261 ARG A O 1
ATOM 2098 N N . LYS A 1 262 ? -19.414 -4.709 6.737 1.00 85.62 262 LYS A N 1
ATOM 2099 C CA . LYS A 1 262 ? -18.550 -4.485 5.560 1.00 85.62 262 LYS A CA 1
ATOM 2100 C C . LYS A 1 262 ? -19.251 -3.599 4.523 1.00 85.62 262 LYS A C 1
ATOM 2102 O O . LYS A 1 262 ? -18.630 -2.678 3.985 1.00 85.62 262 LYS A O 1
ATOM 2107 N N . CYS A 1 263 ? -20.553 -3.796 4.299 1.00 87.25 263 CYS A N 1
ATOM 2108 C CA . CYS A 1 263 ? -21.372 -2.910 3.463 1.00 87.25 263 CYS A CA 1
ATOM 2109 C C . CYS A 1 263 ? -21.397 -1.477 4.017 1.00 87.25 263 CYS A C 1
ATOM 2111 O O . CYS A 1 263 ? -21.161 -0.523 3.277 1.00 87.25 263 CYS A O 1
ATOM 2113 N N . SER A 1 264 ? -21.595 -1.321 5.330 1.00 86.38 264 SER A N 1
ATOM 2114 C CA . SER A 1 264 ? -21.591 -0.008 5.993 1.00 86.38 264 SER A CA 1
ATOM 2115 C C . SER A 1 264 ? -20.240 0.711 5.869 1.00 86.38 264 SER A C 1
ATOM 2117 O O . SER A 1 264 ? -20.183 1.881 5.486 1.00 86.38 264 SER A O 1
ATOM 2119 N N . MET A 1 265 ? -19.135 0.004 6.125 1.00 86.38 265 MET A N 1
ATOM 2120 C CA . MET A 1 265 ? -17.782 0.566 6.041 1.00 86.38 265 MET A CA 1
ATOM 2121 C C . MET A 1 265 ? -17.404 0.969 4.612 1.00 86.38 265 MET A C 1
ATOM 2123 O O . MET A 1 265 ? -16.900 2.074 4.401 1.00 86.38 265 MET A O 1
ATOM 2127 N N . SER A 1 266 ? -17.690 0.118 3.621 1.00 92.69 266 SER A N 1
ATOM 2128 C CA . SER A 1 266 ? -17.438 0.446 2.210 1.00 92.69 266 SER A CA 1
ATOM 2129 C C . SER A 1 266 ? -18.280 1.639 1.737 1.00 92.69 266 SER A C 1
ATOM 2131 O O . SER A 1 266 ? -17.751 2.517 1.054 1.00 92.69 266 SER A O 1
ATOM 2133 N N . ARG A 1 267 ? -19.540 1.758 2.192 1.00 91.62 267 ARG A N 1
ATOM 2134 C CA . ARG A 1 267 ? -20.399 2.929 1.938 1.00 91.62 267 ARG A CA 1
ATOM 2135 C C . ARG A 1 267 ? -19.770 4.213 2.481 1.00 91.62 267 ARG A C 1
ATOM 2137 O O . ARG A 1 267 ? -19.640 5.197 1.754 1.00 91.62 267 ARG A O 1
ATOM 2144 N N . LYS A 1 268 ? -19.325 4.204 3.746 1.00 92.50 268 LYS A N 1
ATOM 2145 C CA . LYS A 1 268 ? -18.651 5.357 4.376 1.00 92.50 268 LYS A CA 1
ATOM 2146 C C . LYS A 1 268 ? -17.392 5.768 3.602 1.00 92.50 268 LYS A C 1
ATOM 2148 O O . LYS A 1 268 ? -17.194 6.957 3.348 1.00 92.50 268 LYS A O 1
ATOM 2153 N N . LYS A 1 269 ? -16.571 4.796 3.180 1.00 90.81 269 LYS A N 1
ATOM 2154 C CA . LYS A 1 269 ? -15.358 5.035 2.375 1.00 90.81 269 LYS A CA 1
ATOM 2155 C C . LYS A 1 269 ? -15.691 5.716 1.043 1.00 90.81 269 LYS A C 1
ATOM 2157 O O . LYS A 1 269 ? -15.068 6.725 0.710 1.00 90.81 269 LYS A O 1
ATOM 2162 N N . PHE A 1 270 ? -16.702 5.220 0.327 1.00 95.75 270 PHE A N 1
ATOM 2163 C CA . PHE A 1 270 ? -17.174 5.819 -0.922 1.00 95.75 270 PHE A CA 1
ATOM 2164 C C . PHE A 1 270 ? -17.646 7.267 -0.732 1.00 95.75 270 PHE A C 1
ATOM 2166 O O . PHE A 1 270 ? -17.169 8.153 -1.439 1.00 95.75 270 PHE A O 1
ATOM 2173 N N . HIS A 1 271 ? -18.504 7.549 0.255 1.00 91.25 271 HIS A N 1
ATOM 2174 C CA . HIS A 1 271 ? -18.985 8.918 0.483 1.00 91.25 271 HIS A CA 1
ATOM 2175 C C . HIS A 1 271 ? -17.867 9.885 0.887 1.00 91.25 271 HIS A C 1
ATOM 2177 O O . HIS A 1 271 ? -17.859 11.024 0.420 1.00 91.25 271 HIS A O 1
ATOM 2183 N N . LYS A 1 272 ? -16.886 9.437 1.685 1.00 93.19 272 LYS A N 1
ATOM 2184 C CA . LYS A 1 272 ? -15.706 10.250 2.024 1.00 93.19 272 LYS A CA 1
ATOM 2185 C C . LYS A 1 272 ? -14.886 10.589 0.775 1.00 93.19 272 LYS A C 1
ATOM 2187 O O . LYS A 1 272 ? -14.508 11.744 0.591 1.00 93.19 272 LYS A O 1
ATOM 2192 N N . ALA A 1 273 ? -14.650 9.613 -0.103 1.00 87.00 273 ALA A N 1
ATOM 2193 C CA . ALA A 1 273 ? -13.943 9.832 -1.365 1.00 87.00 273 ALA A CA 1
ATOM 2194 C C . ALA A 1 273 ? -14.733 10.739 -2.327 1.00 87.00 273 ALA A C 1
ATOM 2196 O O . ALA A 1 273 ? -14.154 11.625 -2.952 1.00 87.00 273 ALA A O 1
ATOM 2197 N N . ARG A 1 274 ? -16.061 10.584 -2.388 1.00 92.69 274 ARG A N 1
ATOM 2198 C CA . ARG A 1 274 ? -16.958 11.450 -3.167 1.00 92.69 274 ARG A CA 1
ATOM 2199 C C . ARG A 1 274 ? -16.913 12.899 -2.683 1.00 92.69 274 ARG A C 1
ATOM 2201 O O . ARG A 1 274 ? -16.780 13.796 -3.508 1.00 92.69 274 ARG A O 1
ATOM 2208 N N . LYS A 1 275 ? -16.962 13.129 -1.364 1.00 91.25 275 LYS A N 1
ATOM 2209 C CA . LYS A 1 275 ? -16.853 14.474 -0.772 1.00 91.25 275 LYS A CA 1
ATOM 2210 C C . LYS A 1 275 ? -15.500 15.117 -1.095 1.00 91.25 275 LYS A C 1
ATOM 2212 O O . LYS A 1 275 ? -15.467 16.267 -1.509 1.00 91.25 275 LYS A O 1
ATOM 2217 N N . ARG A 1 276 ? -14.401 14.357 -0.997 1.00 85.88 276 ARG A N 1
ATOM 2218 C CA . ARG A 1 276 ? -13.053 14.828 -1.372 1.00 85.88 276 ARG A CA 1
ATOM 2219 C C . ARG A 1 276 ? -12.949 15.222 -2.847 1.00 85.88 276 ARG A C 1
ATOM 2221 O O . ARG A 1 276 ? -12.407 16.276 -3.142 1.00 85.88 276 ARG A O 1
ATOM 2228 N N . TYR A 1 277 ? -13.494 14.415 -3.758 1.00 87.88 277 TYR A N 1
ATOM 2229 C CA . TYR A 1 277 ? -13.522 14.753 -5.186 1.00 87.88 277 TYR A CA 1
ATOM 2230 C C . TYR A 1 277 ? -14.395 15.978 -5.486 1.00 87.88 277 TYR A C 1
ATOM 2232 O O . TYR A 1 277 ? -14.027 16.798 -6.320 1.00 87.88 277 TYR A O 1
ATOM 2240 N N . SER A 1 278 ? -15.528 16.116 -4.789 1.00 86.19 278 SER A N 1
ATOM 2241 C CA . SER A 1 278 ? -16.388 17.297 -4.903 1.00 86.19 278 SER A CA 1
ATOM 2242 C C . SER A 1 278 ? -15.677 18.573 -4.460 1.00 86.19 278 SER A C 1
ATOM 2244 O O . SER A 1 278 ? -15.880 19.608 -5.080 1.00 86.19 278 SER A O 1
ATOM 2246 N N . PHE A 1 279 ? -14.868 18.492 -3.400 1.00 88.19 279 PHE A N 1
ATOM 2247 C CA . PHE A 1 279 ? -14.095 19.619 -2.882 1.00 88.19 279 PHE A CA 1
ATOM 2248 C C . PHE A 1 279 ? -12.906 19.970 -3.788 1.00 88.19 279 PHE A C 1
ATOM 2250 O O . PHE A 1 279 ? -12.687 21.137 -4.080 1.00 88.19 279 PHE A O 1
ATOM 2257 N N . LEU A 1 280 ? -12.163 18.967 -4.275 1.00 88.50 280 LEU A N 1
ATOM 2258 C CA . LEU A 1 280 ? -10.999 19.167 -5.141 1.00 88.50 280 LEU A CA 1
ATOM 2259 C C . LEU A 1 280 ? -11.042 18.234 -6.360 1.00 88.50 280 LEU A C 1
ATOM 2261 O O . LEU A 1 280 ? -10.702 17.043 -6.282 1.00 88.50 280 LEU A O 1
ATOM 2265 N N . LYS A 1 281 ? -11.430 18.801 -7.507 1.00 92.81 281 LYS A N 1
ATOM 2266 C CA . LYS A 1 281 ? -11.598 18.092 -8.783 1.00 92.81 281 LYS A CA 1
ATOM 2267 C C . LYS A 1 281 ? -10.254 17.873 -9.488 1.00 92.81 281 LYS A C 1
ATOM 2269 O O . LYS A 1 281 ? -9.898 18.604 -10.402 1.00 92.81 281 LYS A O 1
ATOM 2274 N N . ASN A 1 282 ? -9.527 16.826 -9.104 1.00 93.62 282 ASN A N 1
ATOM 2275 C CA . ASN A 1 282 ? -8.293 16.406 -9.778 1.00 93.62 282 ASN A CA 1
ATOM 2276 C C . ASN A 1 282 ? -8.317 14.915 -10.173 1.00 93.62 282 ASN A C 1
ATOM 2278 O O . ASN A 1 282 ? -9.219 14.158 -9.789 1.00 93.62 282 ASN A O 1
ATOM 2282 N N . ALA A 1 283 ? -7.332 14.491 -10.972 1.00 92.81 283 ALA A N 1
ATOM 2283 C CA . ALA A 1 283 ? -7.250 13.128 -11.503 1.00 92.81 283 ALA A CA 1
ATOM 2284 C C . ALA A 1 283 ? -7.110 12.064 -10.398 1.00 92.81 283 ALA A C 1
ATOM 2286 O O . ALA A 1 283 ? -7.731 11.000 -10.476 1.00 92.81 283 ALA A O 1
ATOM 2287 N N . GLU A 1 284 ? -6.356 12.366 -9.342 1.00 92.56 284 GLU A N 1
ATOM 2288 C CA . GLU A 1 284 ? -6.120 11.454 -8.224 1.00 92.56 284 GLU A CA 1
ATOM 2289 C C . GLU A 1 284 ? -7.394 11.215 -7.400 1.00 92.56 284 GLU A C 1
ATOM 2291 O O . GLU A 1 284 ? -7.798 10.070 -7.184 1.00 92.56 284 GLU A O 1
ATOM 2296 N N . ASN A 1 285 ? -8.091 12.282 -7.000 1.00 85.12 285 ASN A N 1
ATOM 2297 C CA . ASN A 1 285 ? -9.351 12.199 -6.265 1.00 85.12 285 ASN A CA 1
ATOM 2298 C C . ASN A 1 285 ? -10.446 11.533 -7.104 1.00 85.12 285 ASN A C 1
ATOM 2300 O O . ASN A 1 285 ? -11.225 10.736 -6.574 1.00 85.12 285 ASN A O 1
ATOM 2304 N N . ARG A 1 286 ? -10.476 11.791 -8.420 1.00 94.88 286 ARG A N 1
ATOM 2305 C CA . ARG A 1 286 ? -11.368 11.096 -9.360 1.00 94.88 286 ARG A CA 1
ATOM 2306 C C . ARG A 1 286 ? -11.096 9.591 -9.367 1.00 94.88 286 ARG A C 1
ATOM 2308 O O . ARG A 1 286 ? -12.043 8.806 -9.307 1.00 94.88 286 ARG A O 1
ATOM 2315 N N . SER A 1 287 ? -9.825 9.189 -9.414 1.00 96.19 287 SER A N 1
ATOM 2316 C CA . SER A 1 287 ? -9.409 7.782 -9.372 1.00 96.19 287 SER A CA 1
ATOM 2317 C C . SER A 1 287 ? -9.799 7.116 -8.047 1.00 96.19 287 SER A C 1
ATOM 2319 O O . SER A 1 287 ? -10.511 6.110 -8.047 1.00 96.19 287 SER A O 1
ATOM 2321 N N . LYS A 1 288 ? -9.459 7.741 -6.911 1.00 94.44 288 LYS A N 1
ATOM 2322 C CA . LYS A 1 288 ? -9.794 7.260 -5.557 1.00 94.44 288 LYS A CA 1
ATOM 2323 C C . LYS A 1 288 ? -11.306 7.110 -5.344 1.00 94.44 288 LYS A C 1
ATOM 2325 O O . LYS A 1 288 ? -11.753 6.118 -4.770 1.00 94.44 288 LYS A O 1
ATOM 2330 N N . MET A 1 289 ? -12.111 8.058 -5.832 1.00 96.88 289 MET A N 1
ATOM 2331 C CA . MET A 1 289 ? -13.576 7.984 -5.767 1.00 96.88 289 MET A CA 1
ATOM 2332 C C . MET A 1 289 ? -14.127 6.831 -6.616 1.00 96.88 289 MET A C 1
ATOM 2334 O O . MET A 1 289 ? -14.946 6.049 -6.127 1.00 96.88 289 MET A O 1
ATOM 2338 N N . ARG A 1 290 ? -13.634 6.667 -7.853 1.00 97.44 290 ARG A N 1
ATOM 2339 C CA . ARG A 1 290 ? -14.019 5.551 -8.734 1.00 97.44 290 ARG A CA 1
ATOM 2340 C C . ARG A 1 290 ? -13.665 4.196 -8.127 1.00 97.44 290 ARG A C 1
ATOM 2342 O O . ARG A 1 290 ? -14.491 3.285 -8.168 1.00 97.44 290 ARG A O 1
ATOM 2349 N N . GLN A 1 291 ? -12.478 4.065 -7.541 1.00 97.19 291 GLN A N 1
ATOM 2350 C CA . GLN A 1 291 ? -12.053 2.841 -6.864 1.00 97.19 291 GLN A CA 1
ATOM 2351 C C . GLN A 1 291 ? -12.960 2.519 -5.670 1.00 97.19 291 GLN A C 1
ATOM 2353 O O . GLN A 1 291 ? -13.496 1.415 -5.594 1.00 97.19 291 GLN A O 1
ATOM 2358 N N . ALA A 1 292 ? -13.217 3.493 -4.793 1.00 95.88 292 ALA A N 1
ATOM 2359 C CA . ALA A 1 292 ? -14.097 3.299 -3.640 1.00 95.88 292 ALA A CA 1
ATOM 2360 C C . ALA A 1 292 ? -15.543 2.943 -4.047 1.00 95.88 292 ALA A C 1
ATOM 2362 O O . ALA A 1 292 ? -16.199 2.160 -3.363 1.00 95.88 292 ALA A O 1
ATOM 2363 N N . SER A 1 293 ? -16.029 3.473 -5.175 1.00 97.62 293 SER A N 1
ATOM 2364 C CA . SER A 1 293 ? -17.331 3.109 -5.752 1.00 97.62 293 SER A CA 1
ATOM 2365 C C . SER A 1 293 ? -17.376 1.641 -6.197 1.00 97.62 293 SER A C 1
ATOM 2367 O O . SER A 1 293 ? -18.284 0.899 -5.813 1.00 97.62 293 SER A O 1
ATOM 2369 N N . LYS A 1 294 ? -16.354 1.186 -6.942 1.00 98.00 294 LYS A N 1
ATOM 2370 C CA . LYS A 1 294 ? -16.227 -0.218 -7.372 1.00 98.00 294 LYS A CA 1
ATOM 2371 C C . LYS A 1 294 ? -16.175 -1.167 -6.175 1.00 98.00 294 LYS A C 1
ATOM 2373 O O . LYS A 1 294 ? -16.929 -2.135 -6.132 1.00 98.00 294 LYS A O 1
ATOM 2378 N N . GLU A 1 295 ? -15.336 -0.862 -5.186 1.00 96.25 295 GLU A N 1
ATOM 2379 C CA . GLU A 1 295 ? -15.218 -1.649 -3.951 1.00 96.25 295 GLU A CA 1
ATOM 2380 C C . GLU A 1 295 ? -16.552 -1.749 -3.201 1.00 96.25 295 GLU A C 1
ATOM 2382 O O . GLU A 1 295 ? -16.918 -2.825 -2.718 1.00 96.25 295 GLU A O 1
ATOM 2387 N N . HIS A 1 296 ? -17.307 -0.649 -3.126 1.00 96.19 296 HIS A N 1
ATOM 2388 C CA . HIS A 1 296 ? -18.618 -0.646 -2.489 1.00 96.19 296 HIS A CA 1
ATOM 2389 C C . HIS A 1 296 ? -19.609 -1.556 -3.223 1.00 96.19 296 HIS A C 1
ATOM 2391 O O . HIS A 1 296 ? -20.229 -2.410 -2.586 1.00 96.19 296 HIS A O 1
ATOM 2397 N N . LYS A 1 297 ? -19.694 -1.455 -4.558 1.00 97.06 297 LYS A N 1
ATOM 2398 C CA . LYS A 1 297 ? -20.562 -2.314 -5.381 1.00 97.06 297 LYS A CA 1
ATOM 2399 C C . LYS A 1 297 ? -20.219 -3.798 -5.218 1.00 97.06 297 LYS A C 1
ATOM 2401 O O . LYS A 1 297 ? -21.110 -4.607 -4.975 1.00 97.06 297 LYS A O 1
ATOM 2406 N N . ILE A 1 298 ? -18.933 -4.151 -5.273 1.00 97.06 298 ILE A N 1
ATOM 2407 C CA . ILE A 1 298 ? -18.462 -5.532 -5.072 1.00 97.06 298 ILE A CA 1
ATOM 2408 C C . ILE A 1 298 ? -18.856 -6.044 -3.680 1.00 97.06 298 ILE A C 1
ATOM 2410 O O . ILE A 1 298 ? -19.360 -7.158 -3.542 1.00 97.06 298 ILE A O 1
ATOM 2414 N N . THR A 1 299 ? -18.671 -5.221 -2.645 1.00 95.50 299 THR A N 1
ATOM 2415 C CA . THR A 1 299 ? -18.993 -5.590 -1.258 1.00 95.50 299 THR A CA 1
ATOM 2416 C C . THR A 1 299 ? -20.490 -5.836 -1.058 1.00 95.50 299 THR A C 1
ATOM 2418 O O . THR A 1 299 ? -20.864 -6.773 -0.345 1.00 95.50 299 THR A O 1
ATOM 2421 N N . LEU A 1 300 ? -21.348 -5.017 -1.677 1.00 91.75 300 LEU A N 1
ATOM 2422 C CA . LEU A 1 300 ? -22.800 -5.207 -1.651 1.00 91.75 300 LEU A CA 1
ATOM 2423 C C . LEU A 1 300 ? -23.195 -6.508 -2.350 1.00 91.75 300 LEU A C 1
ATOM 2425 O O . LEU A 1 300 ? -23.852 -7.339 -1.728 1.00 91.75 300 LEU A O 1
ATOM 2429 N N . ASN A 1 301 ? -22.724 -6.724 -3.581 1.00 94.56 301 ASN A N 1
ATOM 2430 C CA . ASN A 1 301 ? -23.049 -7.920 -4.361 1.00 94.56 301 ASN A CA 1
ATOM 2431 C C . ASN A 1 301 ? -22.621 -9.201 -3.641 1.00 94.56 301 ASN A C 1
ATOM 2433 O O . ASN A 1 301 ? -23.406 -10.136 -3.523 1.00 94.56 301 ASN A O 1
ATOM 2437 N N . LYS A 1 302 ? -21.405 -9.220 -3.083 1.00 95.69 302 LYS A N 1
ATOM 2438 C CA . LYS A 1 302 ? -20.903 -10.365 -2.316 1.00 95.69 302 LYS A CA 1
ATOM 2439 C C . LYS A 1 302 ? -21.743 -10.634 -1.067 1.00 95.69 302 LYS A C 1
ATOM 2441 O O . LYS A 1 302 ? -22.017 -11.782 -0.741 1.00 95.69 302 LYS A O 1
ATOM 2446 N N . SER A 1 303 ? -22.154 -9.583 -0.358 1.00 90.88 303 SER A N 1
ATOM 2447 C CA . SER A 1 303 ? -22.962 -9.745 0.857 1.00 90.88 303 SER A CA 1
ATOM 2448 C C . SER A 1 303 ? -24.380 -10.217 0.541 1.00 90.88 303 SER A C 1
ATOM 2450 O O . SER A 1 303 ? -24.920 -11.033 1.283 1.00 90.88 303 SER A O 1
ATOM 2452 N N . PHE A 1 304 ? -24.951 -9.758 -0.574 1.00 92.12 304 PHE A N 1
ATOM 2453 C CA . PHE A 1 304 ? -26.244 -10.222 -1.064 1.00 92.12 304 PHE A CA 1
ATOM 2454 C C . PHE A 1 304 ? -26.198 -11.686 -1.519 1.00 92.12 304 PHE A C 1
ATOM 2456 O O . PHE A 1 304 ? -27.022 -12.477 -1.071 1.00 92.12 304 PHE A O 1
ATOM 2463 N N . ALA A 1 305 ? -25.195 -12.074 -2.313 1.00 92.19 305 ALA A N 1
ATOM 2464 C CA . ALA A 1 305 ? -25.017 -13.457 -2.759 1.00 92.19 305 ALA A CA 1
ATOM 2465 C C . ALA A 1 305 ? -24.856 -14.423 -1.574 1.00 92.19 305 ALA A C 1
ATOM 2467 O O . ALA A 1 305 ? -25.540 -15.439 -1.499 1.00 92.19 305 ALA A O 1
ATOM 2468 N N . ASN A 1 306 ? -24.028 -14.060 -0.588 1.00 90.69 306 ASN A N 1
ATOM 2469 C CA . ASN A 1 306 ? -23.857 -14.857 0.628 1.00 90.69 306 ASN A CA 1
ATOM 2470 C C . ASN A 1 306 ? -25.162 -15.007 1.423 1.00 90.69 306 ASN A C 1
ATOM 2472 O O . ASN A 1 306 ? -25.392 -16.040 2.044 1.00 90.69 306 ASN A O 1
ATOM 2476 N N . TYR A 1 307 ? -25.997 -13.968 1.450 1.00 89.69 307 TYR A N 1
ATOM 2477 C CA . TYR A 1 307 ? -27.299 -14.036 2.104 1.00 89.69 307 TYR A CA 1
ATOM 2478 C C . TYR A 1 307 ? -28.256 -14.966 1.357 1.00 89.69 307 TYR A C 1
ATOM 2480 O O . TYR A 1 307 ? -28.878 -15.811 1.991 1.00 89.69 307 TYR A O 1
ATOM 2488 N N . GLN A 1 308 ? -28.329 -14.858 0.027 1.00 89.38 308 GLN A N 1
ATOM 2489 C CA . GLN A 1 308 ? -29.150 -15.754 -0.792 1.00 89.38 308 GLN A CA 1
ATOM 2490 C C . GLN A 1 308 ? -28.732 -17.214 -0.619 1.00 89.38 308 GLN A C 1
ATOM 2492 O O . GLN A 1 308 ? -29.590 -18.074 -0.451 1.00 89.38 308 GLN A O 1
ATOM 2497 N N . GLN A 1 309 ? -27.425 -17.481 -0.598 1.00 90.00 309 GLN A N 1
ATOM 2498 C CA . GLN A 1 309 ? -26.900 -18.824 -0.374 1.00 90.00 309 GLN A CA 1
ATOM 2499 C C . GLN A 1 309 ? -27.317 -19.369 0.996 1.00 90.00 309 GLN A C 1
ATOM 2501 O O . GLN A 1 309 ? -27.877 -20.456 1.072 1.00 90.00 309 GLN A O 1
ATOM 2506 N N . ARG A 1 310 ? -27.136 -18.586 2.068 1.00 87.69 310 ARG A N 1
ATOM 2507 C CA . ARG A 1 310 ? -27.546 -18.996 3.422 1.00 87.69 310 ARG A CA 1
ATOM 2508 C C . ARG A 1 310 ? -29.042 -19.258 3.526 1.00 87.69 310 ARG A C 1
ATOM 2510 O O . ARG A 1 310 ? -29.427 -20.263 4.103 1.00 87.69 310 ARG A O 1
ATOM 2517 N N . ALA A 1 311 ? -29.866 -18.385 2.948 1.00 85.25 311 ALA A N 1
ATOM 2518 C CA . ALA A 1 311 ? -31.312 -18.570 2.938 1.00 85.25 311 ALA A CA 1
ATOM 2519 C C . ALA A 1 311 ? -31.712 -19.844 2.171 1.00 85.25 311 ALA A C 1
ATOM 2521 O O . ALA A 1 311 ? -32.580 -20.587 2.620 1.00 85.25 311 ALA A O 1
ATOM 2522 N N . ALA A 1 312 ? -31.058 -20.135 1.042 1.00 87.81 312 ALA A N 1
ATOM 2523 C CA . ALA A 1 312 ? -31.293 -21.365 0.288 1.00 87.81 312 ALA A CA 1
ATOM 2524 C C . ALA A 1 312 ? -30.878 -22.619 1.078 1.00 87.81 312 ALA A C 1
ATOM 252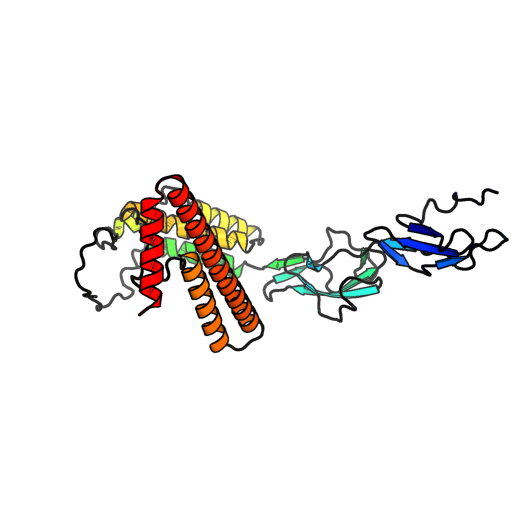6 O O . ALA A 1 312 ? -31.616 -23.603 1.093 1.00 87.81 312 ALA A O 1
ATOM 2527 N N . ASP A 1 313 ? -29.729 -22.584 1.752 1.00 87.31 313 ASP A N 1
ATOM 2528 C CA . ASP A 1 313 ? -29.244 -23.696 2.575 1.00 87.31 313 ASP A CA 1
ATOM 2529 C C . ASP A 1 313 ? -30.146 -23.938 3.794 1.00 87.31 313 ASP A C 1
ATOM 2531 O O . ASP A 1 313 ? -30.447 -25.084 4.130 1.00 87.31 313 ASP A O 1
ATOM 2535 N N . GLU A 1 314 ? -30.643 -22.868 4.415 1.00 86.19 314 GLU A N 1
ATOM 2536 C CA . GLU A 1 314 ? -31.596 -22.933 5.522 1.00 86.19 314 GLU A CA 1
ATOM 2537 C C . GLU A 1 314 ? -32.929 -23.552 5.078 1.00 86.19 314 GLU A C 1
ATOM 2539 O O . GLU A 1 314 ? -33.406 -24.494 5.711 1.00 86.19 314 GLU A O 1
ATOM 2544 N N . LEU A 1 315 ? -33.472 -23.130 3.929 1.00 86.00 315 LEU A N 1
ATOM 2545 C CA . LEU A 1 315 ? -34.674 -23.736 3.344 1.00 86.00 315 LEU A CA 1
ATOM 2546 C C . LEU A 1 315 ? -34.473 -25.218 3.002 1.00 86.00 315 LEU A C 1
ATOM 2548 O O . LEU A 1 315 ? -35.348 -26.034 3.284 1.00 86.00 315 LEU A O 1
ATOM 2552 N N . ARG A 1 316 ? -33.316 -25.593 2.442 1.00 87.19 316 ARG A N 1
ATOM 2553 C CA . ARG A 1 316 ? -32.976 -27.002 2.169 1.00 87.19 316 ARG A CA 1
ATOM 2554 C C . ARG A 1 316 ? -32.895 -27.827 3.450 1.00 87.19 316 ARG A C 1
ATOM 2556 O O . ARG A 1 316 ? -33.299 -28.985 3.450 1.00 87.19 316 ARG A O 1
ATOM 2563 N N . ASN A 1 317 ? -32.370 -27.257 4.530 1.00 86.88 317 ASN A N 1
ATOM 2564 C CA . ASN A 1 317 ? -32.273 -27.934 5.818 1.00 86.88 317 ASN A CA 1
ATOM 2565 C C . ASN A 1 317 ? -33.655 -28.123 6.461 1.00 86.88 317 ASN A C 1
ATOM 2567 O O . ASN A 1 317 ? -33.972 -29.226 6.900 1.00 86.88 317 ASN A O 1
ATOM 2571 N N . ILE A 1 318 ? -34.504 -27.088 6.443 1.00 86.44 318 ILE A N 1
ATOM 2572 C CA . ILE A 1 318 ? -35.897 -27.180 6.911 1.00 86.44 318 ILE A CA 1
ATOM 2573 C C . ILE A 1 318 ? -36.652 -28.218 6.079 1.00 86.44 318 ILE A C 1
ATOM 2575 O O . ILE A 1 318 ? -37.271 -29.107 6.646 1.00 86.44 318 ILE A O 1
ATOM 2579 N N . SER A 1 319 ? -36.507 -28.201 4.752 1.00 82.19 319 SER A N 1
ATOM 2580 C CA . SER A 1 319 ? -37.122 -29.197 3.867 1.00 82.19 319 SER A CA 1
ATOM 2581 C C . SER A 1 319 ? -36.767 -30.642 4.219 1.00 82.19 319 SER A C 1
ATOM 2583 O O . SER A 1 319 ? -37.575 -31.529 3.969 1.00 82.19 319 SER A O 1
ATOM 2585 N N . LYS A 1 320 ? -35.565 -30.891 4.751 1.00 84.62 320 LYS A N 1
ATOM 2586 C CA . LYS A 1 320 ? -35.112 -32.233 5.139 1.00 84.62 320 LYS A CA 1
ATOM 2587 C C . LYS A 1 320 ? -35.588 -32.653 6.530 1.00 84.62 320 LYS A C 1
ATOM 2589 O O . LYS A 1 320 ? -35.690 -33.847 6.779 1.00 84.62 320 LYS A O 1
ATOM 2594 N N . LYS A 1 321 ? -35.813 -31.698 7.437 1.00 84.94 321 LYS A N 1
ATOM 2595 C CA . LYS A 1 321 ? -36.090 -31.960 8.861 1.00 84.94 321 LYS A CA 1
ATOM 2596 C C . LYS A 1 321 ? -37.553 -31.768 9.253 1.00 84.94 321 LYS A C 1
ATOM 2598 O O . LYS A 1 321 ? -38.033 -32.475 10.127 1.00 84.94 321 LYS A O 1
ATOM 2603 N N . ASP A 1 322 ? -38.235 -30.809 8.636 1.00 84.19 322 ASP A N 1
ATOM 2604 C CA . ASP A 1 322 ? -39.612 -30.428 8.945 1.00 84.19 322 ASP A CA 1
ATOM 2605 C C . ASP A 1 322 ? -40.303 -29.860 7.693 1.00 84.19 322 ASP A C 1
ATOM 2607 O O . ASP A 1 322 ? -40.282 -28.660 7.390 1.00 84.19 322 ASP A O 1
ATOM 2611 N N . THR A 1 323 ? -40.937 -30.758 6.941 1.00 82.19 323 THR A N 1
ATOM 2612 C CA . THR A 1 323 ? -41.682 -30.423 5.723 1.00 82.19 323 THR A CA 1
ATOM 2613 C C . THR A 1 323 ? -42.901 -29.541 6.008 1.00 82.19 323 THR A C 1
ATOM 2615 O O . THR A 1 323 ? -43.268 -28.725 5.161 1.00 82.19 323 THR A O 1
ATOM 2618 N N . LYS A 1 324 ? -43.500 -29.620 7.206 1.00 83.00 324 LYS A N 1
ATOM 2619 C CA . LYS A 1 324 ? -44.662 -28.803 7.595 1.00 83.00 324 LYS A CA 1
ATOM 2620 C C . LYS A 1 324 ? -44.258 -27.348 7.849 1.00 83.00 324 LYS A C 1
ATOM 2622 O O . LYS A 1 324 ? -44.962 -26.432 7.418 1.00 83.00 324 LYS A O 1
ATOM 2627 N N . ALA A 1 325 ? -43.102 -27.122 8.474 1.00 79.56 325 ALA A N 1
ATOM 2628 C CA . ALA A 1 325 ? -42.529 -25.786 8.635 1.00 79.56 325 ALA A CA 1
ATOM 2629 C C . ALA A 1 325 ? -42.173 -25.133 7.288 1.00 79.56 325 ALA A C 1
ATOM 2631 O O . ALA A 1 325 ? -42.435 -23.942 7.101 1.00 79.56 325 ALA A O 1
ATOM 2632 N N . LEU A 1 326 ? -41.650 -25.903 6.324 1.00 82.19 326 LEU A N 1
ATOM 2633 C CA . LEU A 1 326 ? -41.359 -25.402 4.975 1.00 82.19 326 LEU A CA 1
ATOM 2634 C C . LEU A 1 326 ? -42.623 -24.884 4.269 1.00 82.19 326 LEU A C 1
ATOM 2636 O O . LEU A 1 326 ? -42.625 -23.772 3.740 1.00 82.19 326 LEU A O 1
ATOM 2640 N N . TRP A 1 327 ? -43.709 -25.660 4.294 1.00 80.75 327 TRP A N 1
ATOM 2641 C CA . TRP A 1 327 ? -44.979 -25.275 3.668 1.00 80.75 327 TRP A CA 1
ATOM 2642 C C . TRP A 1 327 ? -45.577 -24.001 4.273 1.00 80.75 327 TRP A C 1
ATOM 2644 O O . TRP A 1 327 ? -46.088 -23.150 3.545 1.00 80.75 327 TRP A O 1
ATOM 2654 N N . LYS A 1 328 ? -45.439 -23.807 5.589 1.00 83.62 328 LYS A N 1
ATOM 2655 C CA . LYS A 1 328 ? -45.869 -22.574 6.266 1.00 83.62 328 LYS A CA 1
ATOM 2656 C C . LYS A 1 328 ? -45.102 -21.340 5.768 1.00 83.62 328 LYS A C 1
ATOM 2658 O O . LYS A 1 328 ? -45.702 -20.285 5.575 1.00 83.62 328 LYS A O 1
ATOM 2663 N N . ILE A 1 329 ? -43.796 -21.469 5.521 1.00 80.88 329 ILE A N 1
ATOM 2664 C CA . ILE A 1 329 ? -42.961 -20.385 4.973 1.00 80.88 329 ILE A CA 1
ATOM 2665 C C . ILE A 1 329 ? -43.374 -20.051 3.531 1.00 80.88 329 ILE A C 1
ATOM 2667 O O . ILE A 1 329 ? -43.522 -18.876 3.198 1.00 80.88 329 ILE A O 1
ATOM 2671 N N . LEU A 1 330 ? -43.589 -21.063 2.685 1.00 79.56 330 LEU A N 1
ATOM 2672 C CA . LEU A 1 330 ? -43.979 -20.870 1.282 1.00 79.56 330 LEU A CA 1
ATOM 2673 C C . LEU A 1 330 ? -45.357 -20.205 1.142 1.00 79.56 330 LEU A C 1
ATOM 2675 O O . LEU A 1 330 ? -45.513 -19.294 0.327 1.00 79.56 330 LEU A O 1
ATOM 2679 N N . ASN A 1 331 ? -46.325 -20.596 1.973 1.00 78.75 331 ASN A N 1
ATOM 2680 C CA . ASN A 1 331 ? -47.664 -20.002 1.964 1.00 78.75 331 ASN A CA 1
ATOM 2681 C C . ASN A 1 331 ? -47.635 -18.523 2.383 1.00 78.75 331 ASN A C 1
ATOM 2683 O O . ASN A 1 331 ? -48.198 -17.680 1.687 1.00 78.75 331 ASN A O 1
ATOM 2687 N N . ASN A 1 332 ? -46.873 -18.178 3.427 1.00 73.69 332 ASN A N 1
ATOM 2688 C CA . ASN A 1 332 ? -46.704 -16.786 3.859 1.00 73.69 332 ASN A CA 1
ATOM 2689 C C . ASN A 1 332 ? -46.055 -15.892 2.781 1.00 73.69 332 ASN A C 1
ATOM 2691 O O . ASN A 1 332 ? -46.375 -14.707 2.672 1.00 73.69 332 ASN A O 1
ATOM 2695 N N . LEU A 1 333 ? -45.144 -16.439 1.965 1.00 72.62 333 LEU A N 1
ATOM 2696 C CA . LEU A 1 333 ? -44.532 -15.701 0.854 1.00 72.62 333 LEU A CA 1
ATOM 2697 C C . LEU A 1 333 ? -45.532 -15.420 -0.277 1.00 72.62 333 LEU A C 1
ATOM 2699 O O . LEU A 1 333 ? -45.479 -14.343 -0.874 1.00 72.62 333 LEU A O 1
ATOM 2703 N N . ASN A 1 334 ? -46.455 -16.345 -0.549 1.00 65.19 334 ASN A N 1
ATOM 2704 C CA . ASN A 1 334 ? -47.505 -16.146 -1.550 1.00 65.19 334 ASN A CA 1
ATOM 2705 C C . ASN A 1 334 ? -48.536 -15.097 -1.117 1.00 65.19 334 ASN A C 1
ATOM 2707 O O . ASN A 1 334 ? -48.974 -14.309 -1.955 1.00 65.19 334 ASN A O 1
ATOM 2711 N N . ASP A 1 335 ? -48.854 -15.013 0.175 1.00 56.75 335 ASP A N 1
ATOM 2712 C CA . ASP A 1 335 ? -49.769 -13.988 0.691 1.00 56.75 335 ASP A CA 1
ATOM 2713 C C . ASP A 1 335 ? -49.163 -12.578 0.641 1.00 56.75 335 ASP A C 1
ATOM 2715 O O . ASP A 1 335 ? -49.861 -11.614 0.329 1.00 56.75 335 ASP A O 1
ATOM 2719 N N . SER A 1 336 ? -47.847 -12.439 0.838 1.00 55.38 336 SER A N 1
ATOM 2720 C CA . SER A 1 336 ? -47.164 -11.140 0.707 1.00 55.38 336 SER A CA 1
ATOM 2721 C C . SER A 1 336 ? -47.100 -10.585 -0.726 1.00 55.38 336 SER A C 1
ATOM 2723 O O . SER A 1 336 ? -46.857 -9.395 -0.895 1.00 55.38 336 SER A O 1
ATOM 2725 N N . LYS A 1 337 ? -47.331 -11.416 -1.755 1.00 51.75 337 LYS A N 1
ATOM 2726 C CA . LYS A 1 337 ? -47.415 -10.994 -3.169 1.00 51.75 337 LYS A CA 1
ATOM 2727 C C . LYS A 1 337 ? -48.821 -10.561 -3.601 1.00 51.75 337 LYS A C 1
ATOM 2729 O O . LYS A 1 337 ? -48.967 -10.042 -4.702 1.00 51.75 337 LYS A O 1
ATOM 2734 N N . LYS A 1 338 ? -49.841 -10.805 -2.770 1.00 48.72 338 LYS A N 1
ATOM 2735 C CA . LYS A 1 338 ? -51.241 -10.420 -3.019 1.00 48.72 338 LYS A CA 1
ATOM 2736 C C . LYS A 1 338 ? -51.622 -9.062 -2.406 1.00 48.72 338 LYS A C 1
ATOM 2738 O O . LYS A 1 338 ? -52.784 -8.680 -2.502 1.00 48.72 338 LYS A O 1
ATOM 2743 N N . ARG A 1 339 ? -50.684 -8.367 -1.754 1.00 38.06 339 ARG A N 1
ATOM 2744 C CA . ARG A 1 339 ? -50.875 -7.049 -1.127 1.00 38.06 339 ARG A CA 1
ATOM 2745 C C . ARG A 1 339 ? -50.140 -5.942 -1.862 1.00 38.06 339 ARG A C 1
ATOM 2747 O O . ARG A 1 339 ? -49.084 -6.246 -2.461 1.00 38.06 339 ARG A O 1
#

InterPro domains:
  IPR000436 Sushi/SCR/CCP domain [PF00084] (26-58)
  IPR000436 Sushi/SCR/CCP domain [PS50923] (1-60)
  IPR000436 Sushi/SCR/CCP domain [SM00032] (3-58)
  IPR000436 Sushi/SCR/CCP domain [SM00032] (62-129)
  IPR000436 Sushi/SCR/CCP domain [cd00033] (27-58)
  IPR035976 Sushi/SCR/CCP superfamily [SSF57535] (26-64)
  IPR050350 Complement & Cell Adhesion Regulators [PTHR19325] (25-186)

Sequence (339 aa):
MNSNIESIENYALGLEAKFVAKDTHDVTFKCRKDFLIQGPNQARCLPNGSWNREIPKCLERCVNLGNIENIQASKTRPVSTNKRTINSTVELTCRLPKYEFKGPQKLNCKHGGWWAGNQKLEKADYPSCKGNYTDLLTAALSTVANIKRLLLDNNILQATFSKSDSIVINNRNDKTFVRWKSEQKSEYVDRIHNDPEGILTTVMNKLDELSVNNDATQNDINNIVLDISKNFKDAAAETFGKVNKHKHFYKHENSKPWFNRKCSMSRKKFHKARKRYSFLKNAENRSKMRQASKEHKITLNKSFANYQQRAADELRNISKKDTKALWKILNNLNDSKKR